Protein AF-A0A7U9HUT0-F1 (afdb_monomer_lite)

Foldseek 3Di:
DVVVLVVQLVPPPVDDDPLSVVLCVVQVVVVAHRSQQWLLWQDDFLVCLQWPDGRRRVVSLLVSVQVVQAVHWDALVNSVVSVVVCVVVPNTGGDDDVPDPPDHVSVVVVRSLVVCVLLVQWDADPPRTIHGPDDIDGDPDPVSSVVSNVVVVVSCVPRPVNVVRVVSVVVVVVVVVVVVVVVVVVVVVVVVPPDDDDDDD

Secondary structure (DSSP, 8-state):
-HHHHHHHHHHTTTS--HHHHHHHHHHHHTT--GGG--TTSS---GGGGGBSS-HHHHHHHHHHHHHHTTTS-EEHHHHHHHHHHHHHTTS--B---TTS-S--HHHHHHHHHHHHHHTTSEEEETTTEEEE-SPPP--SSHHHHHHHHHHHHHHHHH-GGGHHHHHHHHHHHHHHHHHHHHHHHHHHHTTS---------

Sequence (201 aa):
MARTKKQWRRTFPLYPNQTVRRICADFYQAGIVPSLFPTEAGWPVPRGYLWETAPFIWQTYVLLFLLGKTGRPATAVSLFQWLDDKIRTGRLVPRRLPLVGRDTYREAVGEYLHWLSLLGYLRREEGDQLHLVKPLSFPSTVDQMIHQDAALLEQIHQTSALSCYWSTLEFGRVEKMSRKQEKMNGMVNNNSCIDYLYKEE

Structure (mmCIF, N/CA/C/O backbone):
data_AF-A0A7U9HUT0-F1
#
_entry.id   AF-A0A7U9HUT0-F1
#
loop_
_atom_site.group_PDB
_atom_site.id
_atom_site.type_symbol
_atom_site.label_atom_id
_atom_site.label_alt_id
_atom_site.label_comp_id
_atom_site.label_asym_id
_atom_site.label_entity_id
_atom_site.label_seq_id
_atom_site.pdbx_PDB_ins_code
_atom_site.Cartn_x
_atom_site.Cartn_y
_atom_site.Cartn_z
_atom_site.occupancy
_atom_site.B_iso_or_equiv
_atom_site.auth_seq_id
_atom_site.auth_comp_id
_atom_site.auth_asym_id
_atom_site.auth_atom_id
_atom_site.pdbx_PDB_model_num
ATOM 1 N N . MET A 1 1 ? 8.538 -10.229 8.960 1.00 55.47 1 MET A N 1
ATOM 2 C CA . MET A 1 1 ? 8.011 -9.051 8.228 1.00 55.47 1 MET A CA 1
ATOM 3 C C . MET A 1 1 ? 9.112 -8.272 7.513 1.00 55.47 1 MET A C 1
ATOM 5 O O . MET A 1 1 ? 9.111 -8.246 6.289 1.00 55.47 1 MET A O 1
ATOM 9 N N . ALA A 1 2 ? 10.097 -7.722 8.240 1.00 61.94 2 ALA A N 1
ATOM 10 C CA . ALA A 1 2 ? 11.189 -6.925 7.662 1.00 61.94 2 ALA A CA 1
ATOM 11 C C . ALA A 1 2 ? 11.980 -7.654 6.557 1.00 61.94 2 ALA A C 1
ATOM 13 O O . ALA A 1 2 ? 12.360 -7.049 5.560 1.00 61.94 2 ALA A O 1
ATOM 14 N N . ARG A 1 3 ? 12.176 -8.975 6.686 1.00 74.25 3 ARG A N 1
ATOM 15 C CA . ARG A 1 3 ? 12.881 -9.790 5.683 1.00 74.25 3 ARG A CA 1
ATOM 16 C C . ARG A 1 3 ? 12.164 -9.835 4.326 1.00 74.25 3 ARG A C 1
ATOM 18 O O . ARG A 1 3 ? 12.824 -9.710 3.302 1.00 74.25 3 ARG A O 1
ATOM 25 N N . THR A 1 4 ? 10.836 -9.970 4.313 1.00 80.38 4 THR A N 1
ATOM 26 C CA . THR A 1 4 ? 10.043 -10.052 3.075 1.00 80.38 4 THR A CA 1
ATOM 27 C C . THR A 1 4 ? 10.026 -8.715 2.338 1.00 80.38 4 THR A C 1
ATOM 29 O O . THR A 1 4 ? 10.264 -8.678 1.135 1.00 80.38 4 THR A O 1
ATOM 32 N N . LYS A 1 5 ? 9.844 -7.606 3.067 1.00 84.19 5 LYS A N 1
ATOM 33 C CA . LYS A 1 5 ? 9.909 -6.258 2.488 1.00 84.19 5 LYS A CA 1
ATOM 34 C C . LYS A 1 5 ? 11.292 -5.969 1.899 1.00 84.19 5 LYS A C 1
ATOM 36 O O . LYS A 1 5 ? 11.388 -5.590 0.736 1.00 84.19 5 LYS A O 1
ATOM 41 N N . LYS A 1 6 ? 12.364 -6.261 2.650 1.00 83.56 6 LYS A N 1
ATOM 42 C CA . LYS A 1 6 ? 13.753 -6.166 2.162 1.00 83.56 6 LYS A CA 1
ATOM 43 C C . LYS A 1 6 ? 13.984 -7.005 0.903 1.00 83.56 6 LYS A C 1
ATOM 45 O O . LYS A 1 6 ? 14.674 -6.557 -0.005 1.00 83.56 6 LYS A O 1
ATOM 50 N N . GLN A 1 7 ? 13.405 -8.204 0.830 1.00 85.56 7 GLN A N 1
ATOM 51 C CA . GLN A 1 7 ? 13.490 -9.039 -0.367 1.00 85.56 7 GLN A CA 1
ATOM 52 C C . GLN A 1 7 ? 12.816 -8.365 -1.566 1.00 85.56 7 GLN A C 1
ATOM 54 O O . GLN A 1 7 ? 13.454 -8.259 -2.606 1.00 85.56 7 GLN A O 1
ATOM 59 N N . TRP A 1 8 ? 11.593 -7.845 -1.423 1.00 86.62 8 TRP A N 1
ATOM 60 C CA . TRP A 1 8 ? 10.907 -7.151 -2.520 1.00 86.62 8 TRP A CA 1
ATOM 61 C C . TRP A 1 8 ? 11.691 -5.951 -3.043 1.00 86.62 8 TRP A C 1
ATOM 63 O O . TRP A 1 8 ? 11.830 -5.817 -4.255 1.00 86.62 8 TRP A O 1
ATOM 73 N N . ARG A 1 9 ? 12.281 -5.147 -2.152 1.00 86.81 9 ARG A N 1
ATOM 74 C CA . ARG A 1 9 ? 13.131 -4.011 -2.545 1.00 86.81 9 ARG A CA 1
ATOM 75 C C . ARG A 1 9 ? 14.367 -4.424 -3.35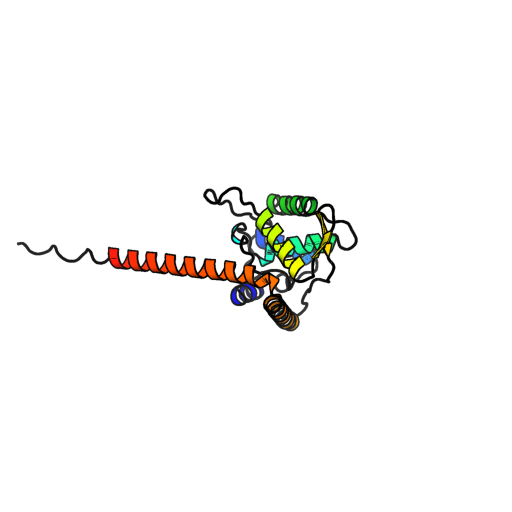3 1.00 86.81 9 ARG A C 1
ATOM 77 O O . ARG A 1 9 ? 14.843 -3.649 -4.172 1.00 86.81 9 ARG A O 1
ATOM 84 N N . ARG A 1 10 ? 14.874 -5.647 -3.149 1.00 83.75 10 ARG A N 1
ATOM 85 C CA . ARG A 1 10 ? 16.020 -6.197 -3.893 1.00 83.75 10 ARG A CA 1
ATOM 86 C C . ARG A 1 10 ? 15.620 -6.871 -5.199 1.00 83.75 10 ARG A C 1
ATOM 88 O O . ARG A 1 10 ? 16.369 -6.801 -6.163 1.00 83.75 10 ARG A O 1
ATOM 95 N N . THR A 1 11 ? 14.496 -7.583 -5.218 1.00 82.25 11 THR A N 1
ATOM 96 C CA . THR A 1 11 ? 14.132 -8.455 -6.345 1.00 82.25 11 THR A CA 1
ATOM 97 C C . THR A 1 11 ? 13.212 -7.786 -7.357 1.00 82.25 11 THR A C 1
ATOM 99 O O . THR A 1 11 ? 13.159 -8.224 -8.502 1.00 82.25 11 THR A O 1
ATOM 102 N N . PHE A 1 12 ? 12.459 -6.757 -6.969 1.00 78.81 12 PHE A N 1
ATOM 103 C CA . PHE A 1 12 ? 11.563 -6.045 -7.875 1.00 78.81 12 PHE A CA 1
ATOM 104 C C . PHE A 1 12 ? 12.292 -4.840 -8.495 1.00 78.81 12 PHE A C 1
ATOM 106 O O . PHE A 1 12 ? 12.810 -4.023 -7.734 1.00 78.81 12 PHE A O 1
ATOM 113 N N . PRO A 1 13 ? 12.352 -4.695 -9.837 1.00 72.81 13 PRO A N 1
ATOM 114 C CA . PRO A 1 13 ? 11.629 -5.434 -10.881 1.00 72.81 13 PRO A CA 1
ATOM 115 C C . PRO A 1 13 ? 12.515 -6.396 -11.710 1.00 72.81 13 PRO A C 1
ATOM 117 O O . PRO A 1 13 ? 12.268 -6.571 -12.899 1.00 72.81 13 PRO A O 1
ATOM 120 N N . LEU A 1 14 ? 13.547 -7.012 -11.118 1.00 71.25 14 LEU A N 1
ATOM 121 C CA . LEU A 1 14 ? 14.623 -7.723 -11.836 1.00 71.25 14 LEU A CA 1
ATOM 122 C C . LEU A 1 14 ? 14.156 -8.853 -12.775 1.00 71.25 14 LEU A C 1
ATOM 124 O O . LEU A 1 14 ? 14.837 -9.139 -13.755 1.00 71.25 14 LEU A O 1
ATOM 128 N N . TYR A 1 15 ? 12.996 -9.467 -12.519 1.00 67.75 15 TYR A N 1
ATOM 129 C CA . TYR A 1 15 ? 12.435 -10.538 -13.356 1.00 67.75 15 TYR A CA 1
ATOM 130 C C . TYR A 1 15 ? 11.017 -10.188 -13.842 1.00 67.75 15 TYR A C 1
ATOM 132 O O . TYR A 1 15 ? 10.026 -10.664 -13.277 1.00 67.75 15 TYR A O 1
ATOM 140 N N . PRO A 1 16 ? 10.881 -9.324 -14.867 1.00 71.25 16 PRO A N 1
ATOM 141 C CA . PRO A 1 16 ? 9.589 -8.765 -15.226 1.00 71.25 16 PRO A CA 1
ATOM 142 C C . PRO A 1 16 ? 8.827 -9.647 -16.229 1.00 71.25 16 PRO A C 1
ATOM 144 O O . PRO A 1 16 ? 9.109 -9.669 -17.433 1.00 71.25 16 PRO A O 1
ATOM 147 N N . ASN A 1 17 ? 7.778 -10.316 -15.748 1.00 84.12 17 ASN A N 1
ATOM 148 C CA . ASN A 1 17 ? 6.715 -10.840 -16.612 1.00 84.12 17 ASN A CA 1
ATOM 149 C C . ASN A 1 17 ? 5.845 -9.689 -17.175 1.00 84.12 17 ASN A C 1
ATOM 151 O O . ASN A 1 17 ? 5.992 -8.532 -16.776 1.00 84.12 17 ASN A O 1
ATOM 155 N N . GLN A 1 18 ? 4.942 -9.976 -18.120 1.00 86.69 18 GLN A N 1
ATOM 156 C CA . GLN A 1 18 ? 4.139 -8.935 -18.783 1.00 86.69 18 GLN A CA 1
ATOM 157 C C . GLN A 1 18 ? 3.325 -8.085 -17.790 1.00 86.69 18 GLN A C 1
ATOM 159 O O . GLN A 1 18 ? 3.249 -6.866 -17.943 1.00 86.69 18 GLN A O 1
ATOM 164 N N . THR A 1 19 ? 2.761 -8.708 -16.754 1.00 87.62 19 THR A N 1
ATOM 165 C CA . THR A 1 19 ? 2.014 -8.019 -15.693 1.00 87.62 19 THR A CA 1
ATOM 166 C C . THR A 1 19 ? 2.917 -7.094 -14.885 1.00 87.62 19 THR A C 1
ATOM 168 O O . THR A 1 19 ? 2.589 -5.924 -14.700 1.00 87.62 19 THR A O 1
ATOM 171 N N . VAL A 1 20 ? 4.092 -7.578 -14.474 1.00 88.31 20 VAL A N 1
ATOM 172 C CA . VAL A 1 20 ? 5.095 -6.785 -13.754 1.00 88.31 20 VAL A CA 1
ATOM 173 C C . VAL A 1 20 ? 5.522 -5.573 -14.578 1.00 88.31 20 VAL A C 1
ATOM 175 O O . VAL A 1 20 ? 5.569 -4.479 -14.030 1.00 88.31 20 VAL A O 1
ATOM 178 N N . ARG A 1 21 ? 5.734 -5.708 -15.895 1.00 89.44 21 ARG A N 1
ATOM 179 C CA . ARG A 1 21 ? 6.069 -4.557 -16.758 1.00 89.44 21 ARG A CA 1
ATOM 180 C C . ARG A 1 21 ? 4.980 -3.488 -16.754 1.00 89.44 21 ARG A C 1
ATOM 182 O O . ARG A 1 21 ? 5.302 -2.308 -16.696 1.00 89.44 21 ARG A O 1
ATOM 189 N N . ARG A 1 22 ? 3.704 -3.888 -16.797 1.00 91.69 22 ARG A N 1
ATOM 190 C CA . ARG A 1 22 ? 2.569 -2.949 -16.735 1.00 91.69 22 ARG A CA 1
ATOM 191 C C . ARG A 1 22 ? 2.509 -2.231 -15.387 1.00 91.69 22 ARG A C 1
ATOM 193 O O . ARG A 1 22 ? 2.302 -1.027 -15.363 1.00 91.69 22 ARG A O 1
ATOM 200 N N . ILE A 1 23 ? 2.743 -2.946 -14.287 1.00 92.94 23 ILE A N 1
ATOM 201 C CA . ILE A 1 23 ? 2.805 -2.350 -12.943 1.00 92.94 23 ILE A CA 1
ATOM 202 C C . ILE A 1 23 ? 3.986 -1.378 -12.840 1.00 92.94 23 ILE A C 1
ATOM 204 O O . ILE A 1 23 ? 3.822 -0.266 -12.352 1.00 92.94 23 ILE A O 1
ATOM 208 N N . CYS A 1 24 ? 5.166 -1.759 -13.336 1.00 91.69 24 CYS A N 1
ATOM 209 C CA . CYS A 1 24 ? 6.323 -0.868 -13.365 1.00 91.69 24 CYS A CA 1
ATOM 210 C C . CYS A 1 24 ? 6.046 0.384 -14.201 1.00 91.69 24 CYS A C 1
ATOM 212 O O . CYS A 1 24 ? 6.399 1.472 -13.769 1.00 91.69 24 CYS A O 1
ATOM 214 N N . ALA A 1 25 ? 5.382 0.251 -15.353 1.00 92.12 25 ALA A N 1
ATOM 215 C CA . ALA A 1 25 ? 4.979 1.394 -16.166 1.00 92.12 25 ALA A CA 1
ATOM 216 C C . ALA A 1 25 ? 4.039 2.341 -15.401 1.00 92.12 25 ALA A C 1
ATOM 218 O O . ALA A 1 25 ? 4.287 3.544 -15.395 1.00 92.12 25 ALA A O 1
ATOM 219 N N . ASP A 1 26 ? 3.027 1.810 -14.701 1.00 93.44 26 ASP A N 1
ATOM 220 C CA . ASP A 1 26 ? 2.143 2.611 -13.842 1.00 93.44 26 ASP A CA 1
ATOM 221 C C . ASP A 1 26 ? 2.952 3.343 -12.742 1.00 93.44 26 ASP A C 1
ATOM 223 O O . ASP A 1 26 ? 2.697 4.510 -12.453 1.00 93.44 26 ASP A O 1
ATOM 227 N N . PHE A 1 27 ? 3.956 2.686 -12.145 1.00 92.69 27 PHE A N 1
ATOM 228 C CA . PHE A 1 27 ? 4.800 3.287 -11.102 1.00 92.69 27 PHE A CA 1
ATOM 229 C C . PHE A 1 27 ? 5.698 4.392 -11.663 1.00 92.69 27 PHE A C 1
ATOM 231 O O . PHE A 1 27 ? 5.764 5.471 -11.080 1.00 92.69 27 PHE A O 1
ATOM 238 N N . TYR A 1 28 ? 6.331 4.169 -12.817 1.00 92.25 28 TYR A N 1
ATOM 239 C CA . TYR A 1 28 ? 7.153 5.183 -13.477 1.00 92.25 28 TYR A CA 1
ATOM 240 C C . TYR A 1 28 ? 6.335 6.403 -13.898 1.00 92.25 28 TYR A C 1
ATOM 242 O O . TYR A 1 28 ? 6.796 7.527 -13.725 1.00 92.25 28 TYR A O 1
ATOM 250 N N . GLN A 1 29 ? 5.107 6.203 -14.386 1.00 92.12 29 GLN A N 1
ATOM 251 C CA . GLN A 1 29 ? 4.185 7.304 -14.690 1.00 92.12 29 GLN A CA 1
ATOM 252 C C . GLN A 1 29 ? 3.832 8.128 -13.446 1.00 92.12 29 GLN A C 1
ATOM 254 O O . GLN A 1 29 ? 3.600 9.328 -13.555 1.00 92.12 29 GLN A O 1
ATOM 259 N N . ALA A 1 30 ? 3.834 7.504 -12.268 1.00 89.12 30 ALA A N 1
ATOM 260 C CA . ALA A 1 30 ? 3.665 8.177 -10.986 1.00 89.12 30 ALA A CA 1
ATOM 261 C C . ALA A 1 30 ? 4.981 8.718 -10.386 1.00 89.12 30 ALA A C 1
ATOM 263 O O . ALA A 1 30 ? 4.977 9.189 -9.251 1.00 89.12 30 ALA A O 1
ATOM 264 N N . GLY A 1 31 ? 6.107 8.637 -11.106 1.00 89.88 31 GLY A N 1
ATOM 265 C CA . GLY A 1 31 ? 7.420 9.084 -10.628 1.00 89.88 31 GLY A CA 1
ATOM 266 C C . GLY A 1 31 ? 8.065 8.168 -9.581 1.00 89.88 31 GLY A C 1
ATOM 267 O O . GLY A 1 31 ? 8.999 8.579 -8.900 1.00 89.88 31 GLY A O 1
ATOM 268 N N . ILE A 1 32 ? 7.585 6.930 -9.434 1.00 90.56 32 ILE A N 1
ATOM 269 C CA . ILE A 1 32 ? 8.061 5.971 -8.432 1.00 90.56 32 ILE A CA 1
ATOM 270 C C . ILE A 1 32 ? 9.008 4.969 -9.086 1.00 90.56 32 ILE A C 1
ATOM 272 O O . ILE A 1 32 ? 8.641 4.261 -10.026 1.00 90.56 32 ILE A O 1
ATOM 276 N N . VAL A 1 33 ? 10.212 4.832 -8.530 1.00 90.06 33 VAL A N 1
ATOM 277 C CA . VAL A 1 33 ? 11.104 3.724 -8.883 1.00 90.06 33 VAL A CA 1
ATOM 278 C C . VAL A 1 33 ? 10.573 2.439 -8.228 1.00 90.06 33 VAL A C 1
ATOM 280 O O . VAL A 1 33 ? 10.430 2.405 -7.007 1.00 90.06 33 VAL A O 1
ATOM 283 N N . PRO A 1 34 ? 10.317 1.355 -8.986 1.00 88.44 34 PRO A N 1
ATOM 284 C CA . PRO A 1 34 ? 9.758 0.100 -8.480 1.00 88.44 34 PRO A CA 1
ATOM 285 C C . PRO A 1 34 ? 10.380 -0.460 -7.191 1.00 88.44 34 PRO A C 1
ATOM 287 O O . PRO A 1 34 ? 9.649 -0.918 -6.317 1.00 88.44 34 PRO A O 1
ATOM 290 N N . SER A 1 35 ? 11.705 -0.414 -7.041 1.00 87.38 35 SER A N 1
ATOM 291 C CA . SER A 1 35 ? 12.419 -0.883 -5.840 1.00 87.38 35 SER A CA 1
ATOM 292 C C . SER A 1 35 ? 12.309 0.076 -4.642 1.00 87.38 35 SER A C 1
ATOM 294 O O . SER A 1 35 ? 12.413 -0.346 -3.486 1.00 87.38 35 SER A O 1
ATOM 296 N N . LEU A 1 36 ? 12.046 1.356 -4.911 1.00 90.50 36 LEU A N 1
ATOM 297 C CA . LEU A 1 36 ? 11.906 2.446 -3.945 1.00 90.50 36 LEU A CA 1
ATOM 298 C C . LEU A 1 36 ? 10.435 2.847 -3.759 1.00 90.50 36 LEU A C 1
ATOM 300 O O . LEU A 1 36 ? 10.107 4.012 -3.550 1.00 90.50 36 LEU A O 1
ATOM 304 N N . PHE A 1 37 ? 9.534 1.865 -3.826 1.00 92.31 37 PHE A N 1
ATOM 305 C CA . PHE A 1 37 ? 8.122 2.071 -3.516 1.00 92.31 37 PHE A CA 1
ATOM 306 C C . PHE A 1 37 ? 7.939 2.700 -2.114 1.00 92.31 37 PHE A C 1
ATOM 308 O O . PHE A 1 37 ? 8.825 2.543 -1.255 1.00 92.31 37 PHE A O 1
ATOM 315 N N . PRO A 1 38 ? 6.790 3.362 -1.859 1.00 94.88 38 PRO A N 1
ATOM 316 C CA . PRO A 1 38 ? 6.546 4.117 -0.635 1.00 94.88 38 PRO A CA 1
ATOM 317 C C . PRO A 1 38 ? 6.834 3.331 0.636 1.00 94.88 38 PRO A C 1
ATOM 319 O O . PRO A 1 38 ? 6.518 2.141 0.743 1.00 94.88 38 PRO A O 1
ATOM 322 N N . THR A 1 39 ? 7.392 4.005 1.631 1.00 94.62 39 THR A N 1
ATOM 323 C CA . THR A 1 39 ? 7.737 3.395 2.921 1.00 94.62 39 THR A CA 1
ATOM 324 C C . THR A 1 39 ? 6.502 2.814 3.614 1.00 94.62 39 THR A C 1
ATOM 326 O O . THR A 1 39 ? 6.584 1.771 4.262 1.00 94.62 39 THR A O 1
ATOM 329 N N . GLU A 1 40 ? 5.329 3.402 3.410 1.00 95.31 40 GLU A N 1
ATOM 330 C CA . GLU A 1 40 ? 4.051 2.981 3.985 1.00 95.31 40 GLU A CA 1
ATOM 331 C C . GLU A 1 40 ? 3.433 1.759 3.281 1.00 95.31 40 GLU A C 1
ATOM 333 O O . GLU A 1 40 ? 2.440 1.212 3.764 1.00 95.31 40 GLU A O 1
ATOM 338 N N . ALA A 1 41 ? 4.011 1.287 2.173 1.00 94.88 41 ALA A N 1
ATOM 339 C CA . ALA A 1 41 ? 3.585 0.073 1.479 1.00 94.88 41 ALA A CA 1
ATOM 340 C C . ALA A 1 41 ? 4.458 -1.141 1.841 1.00 94.88 41 ALA A C 1
ATOM 342 O O . ALA A 1 41 ? 5.580 -1.033 2.340 1.00 94.88 41 ALA A O 1
ATOM 343 N N . GLY A 1 42 ? 3.938 -2.337 1.568 1.00 92.00 42 GLY A N 1
ATOM 344 C CA . GLY A 1 42 ? 4.617 -3.607 1.820 1.00 92.00 42 GLY A CA 1
ATOM 345 C C . GLY A 1 42 ? 4.510 -4.097 3.261 1.00 92.00 42 GLY A C 1
ATOM 346 O O . GLY A 1 42 ? 5.283 -4.974 3.658 1.00 92.00 42 GLY A O 1
ATOM 347 N N . TRP A 1 43 ? 3.572 -3.564 4.042 1.00 90.94 43 TRP A N 1
ATOM 348 C CA . TRP A 1 43 ? 3.345 -3.994 5.417 1.00 90.94 43 TRP A CA 1
ATOM 349 C C . TRP A 1 43 ? 2.296 -5.107 5.483 1.00 90.94 43 TRP A C 1
ATOM 351 O O . TRP A 1 43 ? 1.323 -5.106 4.729 1.00 90.94 43 TRP A O 1
ATOM 361 N N . PRO A 1 44 ? 2.488 -6.106 6.350 1.00 89.69 44 PRO A N 1
ATOM 362 C CA . PRO A 1 44 ? 1.512 -7.168 6.541 1.00 89.69 44 PRO A CA 1
ATOM 363 C C . PRO A 1 44 ? 0.226 -6.598 7.154 1.00 89.69 44 PRO A C 1
ATOM 365 O O . PRO A 1 44 ? 0.273 -5.801 8.087 1.00 89.69 44 PRO A O 1
ATOM 368 N N . VAL A 1 45 ? -0.918 -7.064 6.668 1.00 90.25 45 VAL A N 1
ATOM 369 C CA . VAL A 1 45 ? -2.224 -6.848 7.304 1.00 90.25 45 VAL A CA 1
ATOM 370 C C . VAL A 1 45 ? -2.890 -8.212 7.522 1.00 90.25 45 VAL A C 1
ATOM 372 O O . VAL A 1 45 ? -2.628 -9.117 6.718 1.00 90.25 45 VAL A O 1
ATOM 375 N N . PRO A 1 46 ? -3.689 -8.407 8.588 1.00 88.75 46 PRO A N 1
ATOM 376 C CA . PRO A 1 46 ? -4.290 -9.696 8.936 1.00 88.75 46 PRO A CA 1
ATOM 377 C C . PRO A 1 46 ? -4.987 -10.387 7.761 1.00 88.75 46 PRO A C 1
ATOM 379 O O . PRO A 1 46 ? -4.682 -11.540 7.454 1.00 88.75 46 PRO A O 1
ATOM 382 N N . ARG A 1 47 ? -5.832 -9.661 7.024 1.00 90.31 47 ARG A N 1
ATOM 383 C CA . ARG A 1 47 ? -6.544 -10.151 5.833 1.00 90.31 47 ARG A CA 1
ATOM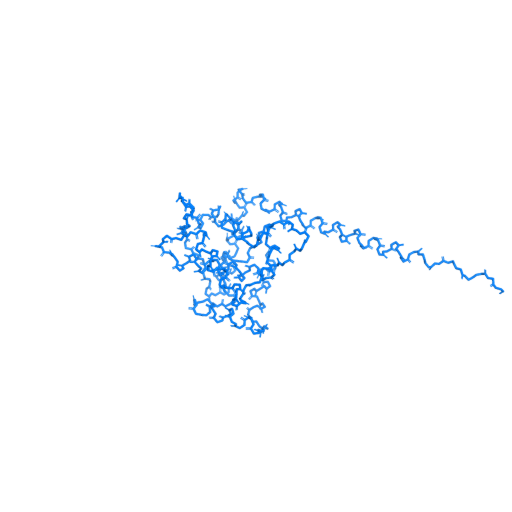 384 C C . ARG A 1 47 ? -5.770 -9.974 4.529 1.00 90.31 47 ARG A C 1
ATOM 386 O O . ARG A 1 47 ? -6.308 -10.164 3.443 1.00 90.31 47 ARG A O 1
ATOM 393 N N . GLY A 1 48 ? -4.467 -9.706 4.595 1.00 89.62 48 GLY A N 1
ATOM 394 C CA . GLY A 1 48 ? -3.613 -9.552 3.412 1.00 89.62 48 GLY A CA 1
ATOM 395 C C . GLY A 1 48 ? -3.553 -10.803 2.529 1.00 89.62 48 GLY A C 1
ATOM 396 O O . GLY A 1 48 ? -3.227 -10.704 1.350 1.00 89.62 48 GLY A O 1
ATOM 397 N N . TYR A 1 49 ? -3.910 -11.973 3.070 1.00 90.06 49 TYR A N 1
ATOM 398 C CA . TYR A 1 49 ? -4.002 -13.236 2.334 1.00 90.06 49 TYR A CA 1
ATOM 399 C C . TYR A 1 49 ? -5.130 -13.273 1.284 1.00 90.06 49 TYR A C 1
ATOM 401 O O . TYR A 1 49 ? -5.128 -14.180 0.448 1.00 90.06 49 TYR A O 1
ATOM 409 N N . LEU A 1 50 ? -6.069 -12.316 1.320 1.00 92.62 50 LEU A N 1
ATOM 410 C CA . LEU A 1 50 ? -7.140 -12.146 0.328 1.00 92.62 50 LEU A CA 1
ATOM 411 C C . LEU A 1 50 ? -6.626 -11.594 -1.011 1.00 92.62 50 LEU A C 1
ATOM 413 O O . LEU A 1 50 ? -7.372 -11.535 -1.985 1.00 92.62 50 LEU A O 1
ATOM 417 N N . TRP A 1 51 ? -5.347 -11.226 -1.086 1.00 93.31 51 TRP A N 1
ATOM 418 C CA . TRP A 1 51 ? -4.670 -10.854 -2.322 1.00 93.31 51 TRP A CA 1
ATOM 419 C C . TRP A 1 51 ? -3.694 -11.945 -2.762 1.00 93.31 51 TRP A C 1
ATOM 421 O O . TRP A 1 51 ? -2.935 -12.499 -1.965 1.00 93.31 51 TRP A O 1
ATOM 431 N N . GLU A 1 52 ? -3.693 -12.246 -4.058 1.00 92.44 52 GLU A N 1
ATOM 432 C CA . GLU A 1 52 ? -2.593 -12.976 -4.690 1.00 92.44 52 GLU A CA 1
ATOM 433 C C . GLU A 1 52 ? -1.438 -12.023 -5.013 1.00 92.44 52 GLU A C 1
ATOM 435 O O . GLU A 1 52 ? -0.269 -12.355 -4.812 1.00 92.44 52 GLU A O 1
ATOM 440 N N . THR A 1 53 ? -1.772 -10.802 -5.435 1.00 92.94 53 THR A N 1
ATOM 441 C CA . THR A 1 53 ? -0.812 -9.713 -5.606 1.00 92.94 53 THR A CA 1
ATOM 442 C C . THR A 1 53 ? -0.071 -9.410 -4.302 1.00 92.94 53 THR A C 1
ATOM 444 O O . THR A 1 53 ? -0.668 -9.323 -3.229 1.00 92.94 53 THR A O 1
ATOM 447 N N . ALA A 1 54 ? 1.245 -9.202 -4.394 1.00 92.06 54 ALA A N 1
ATOM 448 C CA . ALA A 1 54 ? 2.077 -8.920 -3.230 1.00 92.06 54 ALA A CA 1
ATOM 449 C C . ALA A 1 54 ? 1.646 -7.622 -2.505 1.00 92.06 54 ALA A C 1
ATOM 451 O O . ALA A 1 54 ? 1.322 -6.640 -3.180 1.00 92.06 54 ALA A O 1
ATOM 452 N N . PRO A 1 55 ? 1.716 -7.573 -1.155 1.00 94.00 55 PRO A N 1
ATOM 453 C CA . PRO A 1 55 ? 1.353 -6.404 -0.352 1.00 94.00 55 PRO A CA 1
ATOM 454 C C . PRO A 1 55 ? 1.938 -5.084 -0.821 1.00 94.00 55 PRO A C 1
ATOM 456 O O . PRO A 1 55 ? 1.207 -4.107 -0.913 1.00 94.00 55 PRO A O 1
ATOM 459 N N . PHE A 1 56 ? 3.223 -5.048 -1.183 1.00 93.75 56 PHE A N 1
ATOM 460 C CA . PHE A 1 56 ? 3.839 -3.800 -1.631 1.00 93.75 56 PHE A CA 1
ATOM 461 C C . PHE A 1 56 ? 3.190 -3.248 -2.905 1.00 93.75 56 PHE A C 1
ATOM 463 O O . PHE A 1 56 ? 3.077 -2.043 -3.033 1.00 93.75 56 PHE A O 1
ATOM 470 N N . ILE A 1 57 ? 2.687 -4.098 -3.805 1.00 94.88 57 ILE A N 1
ATOM 471 C CA . ILE A 1 57 ? 2.056 -3.647 -5.050 1.00 94.88 57 ILE A CA 1
ATOM 472 C C . ILE A 1 57 ? 0.678 -3.058 -4.754 1.00 94.88 57 ILE A C 1
ATOM 474 O O . ILE A 1 57 ? 0.441 -1.885 -5.034 1.00 94.88 57 ILE A O 1
ATOM 478 N N . TRP A 1 58 ? -0.243 -3.849 -4.191 1.00 96.06 58 TRP A N 1
ATOM 479 C CA . TRP A 1 58 ? -1.623 -3.383 -4.020 1.00 96.06 58 TRP A CA 1
ATOM 480 C C . TRP A 1 58 ? -1.722 -2.237 -3.008 1.00 96.06 58 TRP A C 1
ATOM 482 O O . TRP A 1 58 ? -2.528 -1.330 -3.206 1.00 96.06 58 TRP A O 1
ATOM 492 N N . GLN A 1 59 ? -0.862 -2.209 -1.984 1.00 97.06 59 GLN A N 1
ATOM 493 C CA . GLN A 1 59 ? -0.791 -1.078 -1.057 1.00 97.06 59 GLN A CA 1
ATOM 494 C C . GLN A 1 59 ? -0.269 0.177 -1.749 1.00 97.06 59 GLN A C 1
ATOM 496 O O . GLN A 1 59 ? -0.854 1.238 -1.562 1.00 97.06 59 GLN A O 1
ATOM 501 N N . THR A 1 60 ? 0.746 0.082 -2.617 1.00 96.50 60 THR A N 1
ATOM 502 C CA . THR A 1 60 ? 1.175 1.237 -3.419 1.00 96.50 60 THR A CA 1
ATOM 503 C C . THR A 1 60 ? 0.050 1.754 -4.313 1.00 96.50 60 THR A C 1
ATOM 505 O O . THR A 1 60 ? -0.131 2.962 -4.386 1.00 96.50 60 THR A O 1
ATOM 508 N N . TYR A 1 61 ? -0.768 0.890 -4.923 1.00 96.69 61 TYR A N 1
ATOM 509 C CA . TYR A 1 61 ? -1.946 1.341 -5.678 1.00 96.69 61 TYR A CA 1
ATOM 510 C C . TYR A 1 61 ? -2.950 2.106 -4.795 1.00 96.69 61 TYR A C 1
ATOM 512 O O . TYR A 1 61 ? -3.427 3.161 -5.207 1.00 96.69 61 TYR A O 1
ATOM 520 N N . VAL A 1 62 ? -3.230 1.637 -3.573 1.00 96.38 62 VAL A N 1
ATOM 521 C CA . VAL A 1 62 ? -4.076 2.378 -2.615 1.00 96.38 62 VAL A CA 1
ATOM 522 C C . VAL A 1 62 ? -3.473 3.751 -2.297 1.00 96.38 62 VAL A C 1
ATOM 524 O O . VAL A 1 62 ? -4.175 4.758 -2.345 1.00 96.38 62 VAL A O 1
ATOM 527 N N . LEU A 1 63 ? -2.168 3.813 -2.026 1.00 95.56 63 LEU A N 1
ATOM 528 C CA . LEU A 1 63 ? -1.468 5.066 -1.736 1.00 95.56 63 LEU A CA 1
ATOM 529 C C . LEU A 1 63 ? -1.480 6.036 -2.926 1.00 95.56 63 LEU A C 1
ATOM 531 O O . LEU A 1 63 ? -1.698 7.228 -2.734 1.00 95.56 63 LEU A O 1
ATOM 535 N N . LEU A 1 64 ? -1.304 5.536 -4.153 1.00 94.44 64 LEU A N 1
ATOM 536 C CA . LEU A 1 64 ? -1.392 6.332 -5.380 1.00 94.44 64 LEU A CA 1
ATOM 537 C C . LEU A 1 64 ? -2.780 6.947 -5.569 1.00 94.44 64 LEU A C 1
ATOM 539 O O . LEU A 1 64 ? -2.886 8.112 -5.952 1.00 94.44 64 LEU A O 1
ATOM 543 N N . PHE A 1 65 ? -3.839 6.186 -5.278 1.00 95.00 65 PHE A N 1
ATOM 544 C CA . PHE A 1 65 ? -5.200 6.714 -5.303 1.00 95.00 65 PHE A CA 1
ATOM 545 C C . PHE A 1 65 ? -5.367 7.865 -4.304 1.00 95.00 65 PHE A C 1
ATOM 547 O O . PHE A 1 65 ? -5.855 8.930 -4.680 1.00 95.00 65 PHE A O 1
ATOM 554 N N . LEU A 1 66 ? -4.929 7.671 -3.055 1.00 93.12 66 LEU A N 1
ATOM 555 C CA . LEU A 1 66 ? -5.022 8.695 -2.011 1.00 93.12 66 LEU A CA 1
ATOM 556 C C . LEU A 1 66 ? -4.216 9.947 -2.380 1.00 93.12 66 LEU A C 1
ATOM 558 O O . LEU A 1 66 ? -4.727 11.058 -2.264 1.00 93.12 66 LEU A O 1
ATOM 562 N N . LEU A 1 67 ? -2.999 9.774 -2.905 1.00 91.56 67 LEU A N 1
ATOM 563 C CA . LEU A 1 67 ? -2.147 10.879 -3.340 1.00 91.56 67 LEU A CA 1
ATOM 564 C C . LEU A 1 67 ? -2.806 11.692 -4.463 1.00 91.56 67 LEU A C 1
ATOM 566 O O . LEU A 1 67 ? -2.853 12.919 -4.386 1.00 91.56 67 LEU A O 1
ATOM 570 N N . GLY A 1 68 ? -3.385 11.021 -5.464 1.00 88.00 68 GLY A N 1
ATOM 571 C CA . GLY A 1 68 ? -4.100 11.669 -6.569 1.00 88.00 68 GLY A CA 1
ATOM 572 C C . GLY A 1 68 ? -5.385 12.398 -6.155 1.00 88.00 68 GLY A C 1
ATOM 573 O O . GLY A 1 68 ? -5.963 13.136 -6.956 1.00 88.00 68 GLY A O 1
ATOM 574 N N . LYS A 1 69 ? -5.846 12.201 -4.916 1.00 86.31 69 LYS A N 1
ATOM 575 C CA . LYS A 1 69 ? -7.000 12.884 -4.325 1.00 86.31 69 LYS A CA 1
ATOM 576 C C . LYS A 1 69 ? -6.616 13.868 -3.223 1.00 86.31 69 LYS A C 1
ATOM 578 O O . LYS A 1 69 ? -7.508 14.442 -2.616 1.00 86.31 69 LYS A O 1
ATOM 583 N N . THR A 1 70 ? -5.329 14.120 -2.987 1.00 79.50 70 THR A N 1
ATOM 584 C CA . THR A 1 70 ? -4.898 15.129 -2.009 1.00 79.50 70 THR A CA 1
ATOM 585 C C . THR A 1 70 ? -5.558 16.478 -2.319 1.00 79.50 70 THR A C 1
ATOM 587 O O . THR A 1 70 ? -5.473 16.973 -3.443 1.00 79.50 70 THR A O 1
ATOM 590 N N . GLY A 1 71 ? -6.267 17.052 -1.342 1.00 72.25 71 GLY A N 1
ATOM 591 C CA . GLY A 1 71 ? -7.021 18.301 -1.511 1.00 72.25 71 GLY A CA 1
ATOM 592 C C . GLY A 1 71 ? -8.389 18.156 -2.196 1.00 72.25 71 GLY A C 1
ATOM 593 O O . GLY A 1 71 ? -9.017 19.161 -2.520 1.00 72.25 71 GLY A O 1
ATOM 594 N N . ARG A 1 72 ? -8.871 16.929 -2.432 1.00 79.12 72 ARG A N 1
ATOM 595 C CA . ARG A 1 72 ? -10.216 16.624 -2.945 1.00 79.12 72 ARG A CA 1
ATOM 596 C C . ARG A 1 72 ? -10.871 15.547 -2.072 1.00 79.12 72 ARG A C 1
ATOM 598 O O . ARG A 1 72 ? -10.164 14.691 -1.550 1.00 79.12 72 ARG A O 1
ATOM 605 N N . PRO A 1 73 ? -12.208 15.519 -1.950 1.00 73.06 73 PRO A N 1
ATOM 606 C CA . PRO A 1 73 ? -12.871 14.445 -1.223 1.00 73.06 73 PRO A CA 1
ATOM 607 C C . PRO A 1 73 ? -12.613 13.104 -1.927 1.00 73.06 73 PRO A C 1
ATOM 609 O O . PRO A 1 73 ? -12.954 12.921 -3.101 1.00 73.06 73 PRO A O 1
ATOM 612 N N . ALA A 1 74 ? -11.991 12.168 -1.213 1.00 87.62 74 ALA A N 1
ATOM 613 C CA . ALA A 1 74 ? -11.924 10.760 -1.583 1.00 87.62 74 ALA A CA 1
ATOM 614 C C . ALA A 1 74 ? -12.879 9.969 -0.690 1.00 87.62 74 ALA A C 1
ATOM 616 O O . ALA A 1 74 ? -13.063 10.316 0.468 1.00 87.62 74 ALA A O 1
ATOM 617 N N . THR A 1 75 ? -13.472 8.899 -1.207 1.00 91.50 75 THR A N 1
ATOM 618 C CA . THR A 1 75 ? -14.368 8.013 -0.441 1.00 91.50 75 THR A CA 1
ATOM 619 C C . THR A 1 75 ? -13.909 6.571 -0.582 1.00 91.50 75 THR A C 1
ATOM 621 O O . THR A 1 75 ? -13.259 6.242 -1.582 1.00 91.50 75 THR A O 1
ATOM 624 N N . ALA A 1 76 ? -14.258 5.674 0.347 1.00 90.38 76 ALA A N 1
ATOM 625 C CA . ALA A 1 76 ? -13.896 4.267 0.159 1.00 90.38 76 ALA A CA 1
ATOM 626 C C . ALA A 1 76 ? -14.586 3.683 -1.084 1.00 90.38 76 ALA A C 1
ATOM 628 O O . ALA A 1 76 ? -13.982 2.898 -1.811 1.00 90.38 76 ALA A O 1
ATOM 629 N N . VAL A 1 77 ? -15.806 4.130 -1.402 1.00 91.50 77 VAL A N 1
ATOM 630 C CA . VAL A 1 77 ? -16.520 3.740 -2.632 1.00 91.50 77 VAL A CA 1
ATOM 631 C C . VAL A 1 77 ? -15.703 4.059 -3.887 1.00 91.50 77 VAL A C 1
ATOM 633 O O . VAL A 1 77 ? -15.485 3.174 -4.715 1.00 91.50 77 VAL A O 1
ATOM 636 N N . SER A 1 78 ? -15.214 5.296 -4.019 1.00 93.38 78 SER A N 1
ATOM 637 C CA . SER A 1 78 ? -14.414 5.701 -5.185 1.00 93.38 78 SER A CA 1
ATOM 638 C C . SER A 1 78 ? -13.053 5.003 -5.233 1.00 93.38 78 SER A C 1
ATOM 640 O O . SER A 1 78 ? -12.593 4.645 -6.319 1.00 93.38 78 SER A O 1
ATOM 642 N N . LEU A 1 79 ? -12.439 4.732 -4.075 1.00 95.19 79 LEU A N 1
ATOM 643 C CA . LEU A 1 79 ? -11.241 3.896 -3.988 1.00 95.19 79 LEU A CA 1
ATOM 644 C C . LEU A 1 79 ? -11.513 2.495 -4.535 1.00 95.19 79 LEU A C 1
ATOM 646 O O . LEU A 1 79 ? -10.748 1.997 -5.358 1.00 95.19 79 LEU A O 1
ATOM 650 N N . PHE A 1 80 ? -12.594 1.849 -4.102 1.00 95.12 80 PHE A N 1
ATOM 651 C CA . PHE A 1 80 ? -12.888 0.491 -4.536 1.00 95.12 80 PHE A CA 1
ATOM 652 C C . PHE A 1 80 ? -13.227 0.404 -6.020 1.00 95.12 80 PHE A C 1
ATOM 654 O O . PHE A 1 80 ? -12.747 -0.512 -6.674 1.00 95.12 80 PHE A O 1
ATOM 661 N N . GLN A 1 81 ? -13.975 1.366 -6.566 1.00 95.00 81 GLN A N 1
ATOM 662 C CA . GLN A 1 81 ? -14.220 1.447 -8.011 1.00 95.00 81 GLN A CA 1
ATOM 663 C C . GLN A 1 81 ? -12.905 1.553 -8.792 1.00 95.00 81 GLN A C 1
ATOM 665 O O . GLN A 1 81 ? -12.690 0.847 -9.776 1.00 95.00 81 GLN A O 1
ATOM 670 N N . TRP A 1 82 ? -11.983 2.390 -8.315 1.00 95.62 82 TRP A N 1
ATOM 671 C CA . TRP A 1 82 ? -10.673 2.530 -8.935 1.00 95.62 82 TRP A CA 1
ATOM 672 C C . TRP A 1 82 ? -9.822 1.255 -8.813 1.00 95.62 82 TRP A C 1
ATOM 674 O O . TRP A 1 82 ? -9.112 0.888 -9.749 1.00 95.62 82 TRP A O 1
ATOM 684 N N . LEU A 1 83 ? -9.904 0.537 -7.689 1.00 96.56 83 LEU A N 1
ATOM 685 C CA . LEU A 1 83 ? -9.236 -0.755 -7.522 1.00 96.56 83 LEU A CA 1
ATOM 686 C C . LEU A 1 83 ? -9.854 -1.842 -8.409 1.00 96.56 83 LEU A C 1
ATOM 688 O O . LEU A 1 83 ? -9.101 -2.609 -9.006 1.00 96.56 83 LEU A O 1
ATOM 692 N N . ASP A 1 84 ? -11.180 -1.885 -8.553 1.00 95.69 84 ASP A N 1
ATOM 693 C CA . ASP A 1 84 ? -11.875 -2.799 -9.468 1.00 95.69 84 ASP A CA 1
ATOM 694 C C . ASP A 1 84 ? -11.375 -2.617 -10.908 1.00 95.69 84 ASP A C 1
ATOM 696 O O . ASP A 1 84 ? -11.134 -3.601 -11.610 1.00 95.69 84 ASP A O 1
ATOM 700 N N . ASP A 1 85 ? -11.097 -1.383 -11.333 1.00 96.25 85 ASP A N 1
ATOM 701 C CA . ASP A 1 85 ? -10.473 -1.113 -12.631 1.00 96.25 85 ASP A CA 1
ATOM 702 C C . ASP A 1 85 ? -9.063 -1.699 -12.743 1.00 96.25 85 ASP A C 1
ATOM 704 O O . ASP A 1 85 ? -8.697 -2.282 -13.772 1.00 96.25 85 ASP A O 1
ATOM 708 N N . LYS A 1 86 ? -8.252 -1.600 -11.685 1.00 95.75 86 LYS A N 1
ATOM 709 C CA . LYS A 1 86 ? -6.918 -2.220 -11.653 1.00 95.75 86 LYS A CA 1
ATOM 710 C C . LYS A 1 86 ? -6.991 -3.746 -11.638 1.00 95.75 86 LYS A C 1
ATOM 712 O O . LYS A 1 86 ? -6.117 -4.388 -12.223 1.00 95.75 86 LYS A O 1
ATOM 717 N N . ILE A 1 87 ? -8.041 -4.323 -11.059 1.00 95.12 87 ILE A N 1
ATOM 718 C CA . ILE A 1 87 ? -8.310 -5.764 -11.107 1.00 95.12 87 ILE A CA 1
ATOM 719 C C . ILE A 1 87 ? -8.724 -6.186 -12.519 1.00 95.12 87 ILE A C 1
ATOM 721 O O . ILE A 1 87 ? -8.109 -7.075 -13.106 1.00 95.12 87 ILE A O 1
ATOM 725 N N . ARG A 1 88 ? -9.704 -5.500 -13.116 1.00 94.94 88 ARG A N 1
ATOM 726 C CA . ARG A 1 88 ? -10.202 -5.758 -14.478 1.00 94.94 88 ARG A CA 1
ATOM 727 C C . ARG A 1 88 ? -9.094 -5.689 -15.523 1.00 94.94 88 ARG A C 1
ATOM 729 O O . ARG A 1 88 ? -9.063 -6.473 -16.463 1.00 94.94 88 ARG A O 1
ATOM 736 N N . THR A 1 89 ? -8.164 -4.757 -15.348 1.00 93.56 89 THR A N 1
ATOM 737 C CA . THR A 1 89 ? -7.025 -4.564 -16.253 1.00 93.56 89 THR A CA 1
ATOM 738 C C . THR A 1 89 ? -5.818 -5.458 -15.922 1.00 93.56 89 THR A C 1
ATOM 740 O O . THR A 1 89 ? -4.755 -5.309 -16.539 1.00 93.56 89 THR A O 1
ATOM 743 N N . GLY A 1 90 ? -5.966 -6.375 -14.960 1.00 92.00 90 GLY A N 1
ATOM 744 C CA . GLY A 1 90 ? -4.991 -7.402 -14.599 1.00 92.00 90 GLY A CA 1
ATOM 745 C C . GLY A 1 90 ? -3.774 -6.907 -13.816 1.00 92.00 90 GLY A C 1
ATOM 746 O O . GLY A 1 90 ? -2.792 -7.638 -13.729 1.00 92.00 90 GLY A O 1
ATOM 747 N N . ARG A 1 91 ? -3.790 -5.681 -13.270 1.00 93.81 91 ARG A N 1
ATOM 748 C CA . ARG A 1 91 ? -2.704 -5.193 -12.394 1.00 93.81 91 ARG A CA 1
ATOM 749 C C . ARG A 1 91 ? -2.783 -5.803 -11.002 1.00 93.81 91 ARG A C 1
ATOM 751 O O . ARG A 1 91 ? -1.753 -6.084 -10.396 1.00 93.81 91 ARG A O 1
ATOM 758 N N . LEU A 1 92 ? -4.002 -5.984 -10.502 1.00 95.62 92 LEU A N 1
ATOM 759 C CA . LEU A 1 92 ? -4.274 -6.532 -9.182 1.00 95.62 92 LEU A CA 1
ATOM 760 C C . LEU A 1 92 ? -5.060 -7.833 -9.311 1.00 95.62 92 LEU A C 1
ATOM 762 O O . LEU A 1 92 ? -5.963 -7.948 -10.134 1.00 95.62 92 LEU A O 1
ATOM 766 N N . VAL A 1 93 ? -4.724 -8.813 -8.484 1.00 94.12 93 VAL A N 1
ATOM 767 C CA . VAL A 1 93 ? -5.329 -10.142 -8.509 1.00 94.12 93 VAL A CA 1
ATOM 768 C C . VAL A 1 93 ? -5.808 -10.472 -7.097 1.00 94.12 93 VAL A C 1
ATOM 770 O O . VAL A 1 93 ? -4.986 -10.794 -6.227 1.00 94.12 93 VAL A O 1
ATOM 773 N N . PRO A 1 94 ? -7.119 -10.345 -6.822 1.00 92.94 94 PRO A N 1
ATOM 774 C CA . PRO A 1 94 ? -7.689 -10.820 -5.573 1.00 92.94 94 PRO A CA 1
ATOM 775 C C . PRO A 1 94 ? -7.673 -12.350 -5.571 1.00 92.94 94 PRO A C 1
ATOM 777 O O . PRO A 1 94 ? -7.920 -12.995 -6.593 1.00 92.94 94 PRO A O 1
ATOM 780 N N . ARG A 1 95 ? -7.391 -12.948 -4.417 1.00 90.00 95 ARG A N 1
ATOM 781 C CA . ARG A 1 95 ? -7.387 -14.399 -4.273 1.00 90.00 95 ARG A CA 1
ATOM 782 C C . ARG A 1 95 ? -8.824 -14.904 -4.187 1.00 90.00 95 ARG A C 1
ATOM 784 O O . ARG A 1 95 ? -9.608 -14.416 -3.379 1.00 90.00 95 ARG A O 1
ATOM 791 N N . ARG A 1 96 ? -9.161 -15.920 -4.981 1.00 81.44 96 ARG A N 1
ATOM 792 C CA . ARG A 1 96 ? -10.434 -16.641 -4.852 1.00 81.44 96 ARG A CA 1
ATOM 793 C C . ARG A 1 96 ? -10.248 -17.781 -3.858 1.00 81.44 96 ARG A C 1
ATOM 795 O O . ARG A 1 96 ? -9.522 -18.729 -4.144 1.00 81.44 96 ARG A O 1
ATOM 802 N N . LEU A 1 97 ? -10.867 -17.673 -2.687 1.00 78.75 97 LEU A N 1
ATOM 803 C CA . LEU A 1 97 ? -10.815 -18.699 -1.649 1.00 78.75 97 LEU A CA 1
ATOM 804 C C . LEU A 1 97 ? -12.201 -19.337 -1.503 1.00 78.75 97 LEU A C 1
ATOM 806 O O . LEU A 1 97 ? -13.028 -18.807 -0.771 1.00 78.75 97 LEU A O 1
ATOM 810 N N . PRO A 1 98 ? -12.474 -20.471 -2.174 1.00 68.94 98 PRO A N 1
ATOM 811 C CA . PRO A 1 98 ? -13.812 -21.069 -2.189 1.00 68.94 98 PRO A CA 1
ATOM 812 C C . PRO A 1 98 ? -14.299 -21.532 -0.806 1.00 68.94 98 PRO A C 1
ATOM 814 O O . PRO A 1 98 ? -15.495 -21.702 -0.610 1.00 68.94 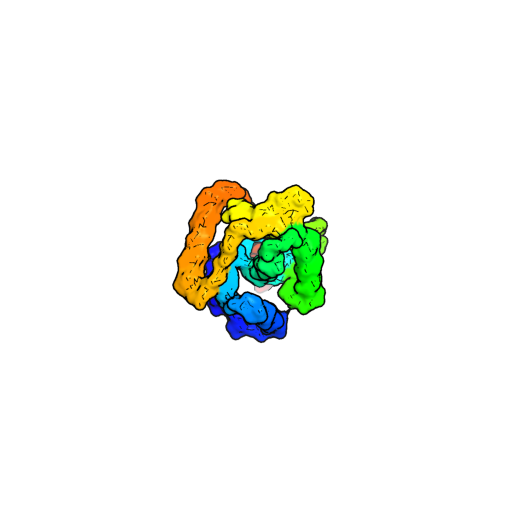98 PRO A O 1
ATOM 817 N N . LEU A 1 99 ? -13.381 -21.730 0.146 1.00 70.00 99 LEU A N 1
ATOM 818 C CA . LEU A 1 99 ? -13.671 -22.219 1.498 1.00 70.00 99 LEU A CA 1
ATOM 819 C C . LEU A 1 99 ? -13.665 -21.115 2.568 1.00 70.00 99 LEU A C 1
ATOM 821 O O . LEU A 1 99 ? -13.998 -21.386 3.718 1.00 70.00 99 LEU A O 1
ATOM 825 N N . VAL A 1 100 ? -13.255 -19.890 2.224 1.00 64.19 100 VAL A N 1
ATOM 826 C CA . VAL A 1 100 ? -13.137 -18.775 3.176 1.00 64.19 100 VAL A CA 1
ATOM 827 C C . VAL A 1 100 ? -14.261 -17.783 2.903 1.00 64.19 100 VAL A C 1
ATOM 829 O O . VAL A 1 100 ? -14.067 -16.820 2.177 1.00 64.19 100 VAL A O 1
ATOM 832 N N . GLY A 1 101 ? -15.434 -18.061 3.478 1.00 62.62 101 GLY A N 1
ATOM 833 C CA . GLY A 1 101 ? -16.511 -17.095 3.734 1.00 62.62 101 GLY A CA 1
ATOM 834 C C . GLY A 1 101 ? -16.902 -16.118 2.612 1.00 62.62 101 GLY A C 1
ATOM 835 O O . GLY A 1 101 ? -16.758 -16.383 1.422 1.00 62.62 101 GLY A O 1
ATOM 836 N N . ARG A 1 102 ? -17.480 -14.981 3.027 1.00 67.50 102 ARG A N 1
ATOM 837 C CA . ARG A 1 102 ? -17.856 -13.840 2.167 1.00 67.50 102 ARG A CA 1
ATOM 838 C C . ARG A 1 102 ? -16.747 -12.783 2.083 1.00 67.50 102 ARG A C 1
ATOM 840 O O . ARG A 1 102 ? -16.965 -11.736 1.474 1.00 67.50 102 ARG A O 1
ATOM 847 N N . ASP A 1 103 ? -15.595 -13.042 2.696 1.00 72.56 103 ASP A N 1
ATOM 848 C CA . ASP A 1 103 ? -14.510 -12.077 2.819 1.00 72.56 103 ASP A CA 1
ATOM 849 C C . ASP A 1 103 ? -13.947 -11.751 1.434 1.00 72.56 103 ASP A C 1
ATOM 851 O O . ASP A 1 103 ? -13.644 -12.623 0.615 1.00 72.56 103 ASP A O 1
ATOM 855 N N . THR A 1 104 ? -13.800 -10.460 1.153 1.00 86.06 104 THR A N 1
ATOM 856 C CA . THR A 1 104 ? -13.314 -9.972 -0.142 1.00 86.06 104 THR A CA 1
ATOM 857 C C . THR A 1 104 ? -12.043 -9.166 0.037 1.00 86.06 104 THR A C 1
ATOM 859 O O . THR A 1 104 ? -11.741 -8.663 1.117 1.00 86.06 104 THR A O 1
ATOM 862 N N . TYR A 1 105 ? -11.320 -8.942 -1.061 1.00 92.00 105 TYR A N 1
ATOM 863 C CA . TYR A 1 105 ? -10.147 -8.064 -1.085 1.00 92.00 105 TYR A CA 1
ATOM 864 C C . TYR A 1 105 ? -10.401 -6.687 -0.430 1.00 92.00 105 TYR A C 1
ATOM 866 O O . TYR A 1 105 ? -9.471 -6.052 0.071 1.00 92.00 105 TYR A O 1
ATOM 874 N N . ARG A 1 106 ? -11.662 -6.226 -0.426 1.00 93.12 106 ARG A N 1
ATOM 875 C CA . ARG A 1 106 ? -12.101 -4.956 0.162 1.00 93.12 106 ARG A CA 1
ATOM 876 C C . ARG A 1 106 ? -11.861 -4.903 1.661 1.00 93.12 106 ARG A C 1
ATOM 878 O O . ARG A 1 106 ? -11.525 -3.843 2.174 1.00 93.12 106 ARG A O 1
ATOM 885 N N . GLU A 1 107 ? -11.961 -6.035 2.348 1.00 91.88 107 GLU A N 1
ATOM 886 C CA . GLU A 1 107 ? -11.667 -6.126 3.774 1.00 91.88 107 GLU A CA 1
ATOM 887 C C . GLU A 1 107 ? -10.183 -5.906 4.059 1.00 91.88 107 GLU A C 1
ATOM 889 O O . GLU A 1 107 ? -9.838 -5.126 4.941 1.00 91.88 107 GLU A O 1
ATOM 894 N N . ALA A 1 108 ? -9.299 -6.507 3.257 1.00 93.50 108 ALA A N 1
ATOM 895 C CA . ALA A 1 108 ? -7.856 -6.290 3.361 1.00 93.50 108 ALA A CA 1
ATOM 896 C C . ALA A 1 108 ? -7.477 -4.820 3.109 1.00 93.50 108 ALA A C 1
ATOM 898 O O . ALA A 1 108 ? -6.603 -4.266 3.776 1.00 93.50 108 ALA A O 1
ATOM 899 N N . VAL A 1 109 ? -8.156 -4.171 2.159 1.00 95.50 109 VAL A N 1
ATOM 900 C CA . VAL A 1 109 ? -7.988 -2.736 1.893 1.00 95.50 109 VAL A CA 1
ATOM 901 C C . VAL A 1 109 ? -8.536 -1.904 3.054 1.00 95.50 109 VAL A C 1
ATOM 903 O O . VAL A 1 109 ? -7.859 -0.987 3.506 1.00 95.50 109 VAL A O 1
ATOM 906 N N . GLY A 1 110 ? -9.714 -2.237 3.586 1.00 93.88 110 GLY A N 1
ATOM 907 C CA . GLY A 1 110 ? -10.311 -1.564 4.740 1.00 93.88 110 GLY A CA 1
ATOM 908 C C . GLY A 1 110 ? -9.425 -1.633 5.986 1.00 93.88 110 GLY A C 1
ATOM 909 O O . GLY A 1 110 ? -9.244 -0.617 6.660 1.00 93.88 110 GLY A O 1
ATOM 910 N N . GLU A 1 111 ? -8.811 -2.791 6.242 1.00 92.94 111 GLU A N 1
ATOM 911 C CA . GLU A 1 111 ? -7.808 -2.967 7.296 1.00 92.94 111 GLU A CA 1
ATOM 912 C C . GLU A 1 111 ? -6.576 -2.111 7.080 1.00 92.94 111 GLU A C 1
ATOM 914 O O . GLU A 1 111 ? -6.075 -1.523 8.035 1.00 92.94 111 GLU A O 1
ATOM 919 N N . TYR A 1 112 ? -6.083 -2.044 5.845 1.00 95.69 112 TYR A N 1
ATOM 920 C CA . TYR A 1 112 ? -4.922 -1.232 5.518 1.00 95.69 112 TYR A CA 1
ATOM 921 C C . TYR A 1 112 ? -5.209 0.261 5.684 1.00 95.69 112 TYR A C 1
ATOM 923 O O . TYR A 1 112 ? -4.398 0.983 6.253 1.00 95.69 112 TYR A O 1
ATOM 931 N N . LEU A 1 113 ? -6.394 0.727 5.285 1.00 94.62 113 LEU A N 1
ATOM 932 C CA . LEU A 1 113 ? -6.827 2.098 5.549 1.00 94.62 113 LEU A CA 1
ATOM 933 C C . LEU A 1 113 ? -6.934 2.373 7.054 1.00 94.62 113 LEU A C 1
ATOM 935 O O . LEU A 1 113 ? -6.512 3.430 7.508 1.00 94.62 113 LEU A O 1
ATOM 939 N N . HIS A 1 114 ? -7.487 1.442 7.838 1.00 93.06 114 HIS A N 1
ATOM 940 C CA . HIS A 1 114 ? -7.536 1.594 9.295 1.00 93.06 114 HIS A CA 1
ATOM 941 C C . HIS A 1 114 ? -6.126 1.646 9.901 1.00 93.06 114 HIS A C 1
ATOM 943 O O . HIS A 1 114 ? -5.839 2.508 10.726 1.00 93.06 114 HIS A O 1
ATOM 949 N N . TRP A 1 115 ? -5.218 0.798 9.419 1.00 94.19 115 TRP A N 1
ATOM 950 C CA . TRP A 1 115 ? -3.814 0.788 9.815 1.00 94.19 115 TRP A CA 1
ATOM 951 C C . TRP A 1 115 ? -3.110 2.122 9.509 1.00 94.19 115 TRP A C 1
ATOM 953 O O . TRP A 1 115 ? -2.427 2.670 10.372 1.00 94.19 115 TRP A O 1
ATOM 963 N N . LEU A 1 116 ? -3.343 2.702 8.326 1.00 94.44 116 LEU A N 1
ATOM 964 C CA . LEU A 1 116 ? -2.851 4.040 7.973 1.00 94.44 116 LEU A CA 1
ATOM 965 C C . LEU A 1 116 ? -3.429 5.129 8.887 1.00 94.44 116 LEU A C 1
ATOM 967 O O . LEU A 1 116 ? -2.717 6.075 9.229 1.00 94.44 116 LEU A O 1
ATOM 971 N N . SER A 1 117 ? -4.690 5.000 9.306 1.00 93.31 117 SER A N 1
ATOM 972 C CA . SER A 1 117 ? -5.304 5.924 10.263 1.00 93.31 117 SER A CA 1
ATOM 973 C C . SER A 1 117 ? -4.671 5.849 11.646 1.00 93.31 117 SER A C 1
ATOM 975 O O . SER A 1 117 ? -4.384 6.890 12.231 1.00 93.31 117 SER A O 1
ATOM 977 N N . LEU A 1 118 ? -4.383 4.646 12.147 1.00 92.94 118 LEU A N 1
ATOM 978 C CA . LEU A 1 118 ? -3.717 4.460 13.442 1.00 92.94 118 LEU A CA 1
ATOM 979 C C . LEU A 1 118 ? -2.300 5.051 13.462 1.00 92.94 118 LEU A C 1
ATOM 981 O O . LEU A 1 118 ? -1.851 5.539 14.493 1.00 92.94 118 LEU A O 1
ATOM 985 N N . LEU A 1 119 ? -1.616 5.063 12.318 1.00 92.88 119 LEU A N 1
ATOM 986 C CA . LEU A 1 119 ? -0.305 5.699 12.157 1.00 92.88 119 LEU A CA 1
ATOM 987 C C . LEU A 1 119 ? -0.367 7.209 11.872 1.00 92.88 119 LEU A C 1
ATOM 989 O O . LEU A 1 119 ? 0.677 7.840 11.683 1.00 92.88 119 LEU A O 1
ATOM 993 N N . GLY A 1 120 ? -1.569 7.788 11.816 1.00 92.94 120 GLY A N 1
ATOM 994 C CA . GLY A 1 120 ? -1.789 9.215 11.587 1.00 92.94 120 GLY A CA 1
ATOM 995 C C . GLY A 1 120 ? -1.651 9.668 10.130 1.00 92.94 120 GLY A C 1
ATOM 996 O O . GLY A 1 120 ? -1.648 10.869 9.877 1.00 92.94 120 GLY A O 1
ATOM 997 N N . TYR A 1 121 ? -1.550 8.749 9.162 1.00 93.50 121 TYR A N 1
ATOM 998 C CA . TYR A 1 121 ? -1.498 9.114 7.739 1.00 93.50 121 TY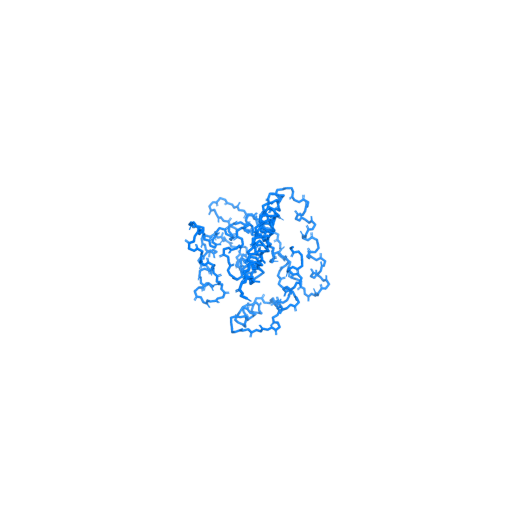R A CA 1
ATOM 999 C C . TYR A 1 121 ? -2.866 9.487 7.182 1.00 93.50 121 TYR A C 1
ATOM 1001 O O . TYR A 1 121 ? -2.965 10.363 6.325 1.00 93.50 121 TYR A O 1
ATOM 1009 N N . LEU A 1 122 ? -3.917 8.833 7.673 1.00 92.69 122 LEU A N 1
ATOM 1010 C CA . LEU A 1 122 ? -5.255 8.918 7.105 1.00 92.69 122 LEU A CA 1
ATOM 1011 C C . LEU A 1 122 ? -6.280 9.332 8.160 1.00 92.69 122 LEU A C 1
ATOM 1013 O O . LEU A 1 122 ? -6.458 8.638 9.159 1.00 92.69 122 LEU A O 1
ATOM 1017 N N . ARG A 1 123 ? -7.031 10.402 7.916 1.00 90.50 123 ARG A N 1
ATOM 1018 C CA . ARG A 1 123 ? -8.215 10.743 8.710 1.00 90.50 123 ARG A CA 1
ATOM 1019 C C . ARG A 1 123 ? -9.464 10.294 7.968 1.00 90.50 123 ARG A C 1
ATOM 1021 O O . ARG A 1 123 ? -9.585 10.519 6.765 1.00 90.50 123 ARG A O 1
ATOM 1028 N N . ARG A 1 124 ? -10.370 9.645 8.699 1.00 87.25 124 ARG A N 1
ATOM 1029 C CA . ARG A 1 124 ? -11.724 9.362 8.227 1.00 87.25 124 ARG A CA 1
ATOM 1030 C C . ARG A 1 124 ? -12.667 10.403 8.809 1.00 87.25 124 ARG A C 1
ATOM 1032 O O . ARG A 1 124 ? -12.639 10.617 10.019 1.00 87.25 124 ARG A O 1
ATOM 1039 N N . GLU A 1 125 ? -13.451 11.043 7.956 1.00 83.31 125 GLU A N 1
ATOM 1040 C CA . GLU A 1 125 ? -14.474 12.016 8.355 1.00 83.31 125 GLU A CA 1
ATOM 1041 C C . GLU A 1 125 ? -15.882 11.430 8.177 1.00 83.31 125 GLU A C 1
ATOM 1043 O O . GLU A 1 125 ? -16.055 10.313 7.674 1.00 83.31 125 GLU A O 1
ATOM 1048 N N . GLU A 1 126 ? -16.894 12.177 8.619 1.00 72.62 126 GLU A N 1
ATOM 1049 C CA . GLU A 1 126 ? -18.294 11.806 8.430 1.00 72.62 126 GLU A CA 1
ATOM 1050 C C . GLU A 1 126 ? -18.609 11.589 6.939 1.00 72.62 126 GLU A C 1
ATOM 1052 O O . GLU A 1 126 ? -18.144 12.317 6.062 1.00 72.62 126 GLU A O 1
ATOM 1057 N N . GLY A 1 127 ? -19.377 10.537 6.638 1.00 71.88 127 GLY A N 1
ATOM 1058 C CA . GLY A 1 127 ? -19.702 10.163 5.257 1.00 71.88 127 GLY A CA 1
ATOM 1059 C C . GLY A 1 127 ? -18.622 9.356 4.522 1.00 71.88 127 GLY A C 1
ATOM 1060 O O . GLY A 1 127 ? -18.617 9.352 3.293 1.00 71.88 127 GLY A O 1
ATOM 1061 N N . ASP A 1 128 ? -17.729 8.666 5.247 1.00 80.50 128 ASP A N 1
ATOM 1062 C CA . ASP A 1 128 ? -16.698 7.766 4.685 1.00 80.50 128 ASP A CA 1
ATOM 1063 C C . ASP A 1 128 ? -15.664 8.488 3.799 1.00 80.50 128 ASP A C 1
ATOM 1065 O O . ASP A 1 128 ? -15.073 7.920 2.874 1.00 80.50 128 ASP A O 1
ATOM 1069 N N . GLN A 1 129 ? -15.429 9.770 4.092 1.00 88.56 129 GLN A N 1
ATOM 1070 C CA . GLN A 1 129 ? -14.388 10.537 3.425 1.00 88.56 129 GLN A CA 1
ATOM 1071 C C . GLN A 1 129 ? -13.002 10.162 3.954 1.00 88.56 129 GLN A C 1
ATOM 1073 O O . GLN A 1 129 ? -12.794 9.992 5.156 1.00 88.56 129 GLN A O 1
ATOM 1078 N N . LEU A 1 130 ? -12.049 10.042 3.035 1.00 91.12 130 LEU A N 1
ATOM 1079 C CA . LEU A 1 130 ? -10.671 9.636 3.265 1.00 91.12 130 LEU A CA 1
ATOM 1080 C C . LEU A 1 130 ? -9.747 10.818 2.968 1.00 91.12 130 LEU A C 1
ATOM 1082 O O . LEU A 1 130 ? -9.613 11.221 1.814 1.00 91.12 130 LEU A O 1
ATOM 1086 N N . HIS A 1 131 ? -9.069 11.333 3.991 1.00 89.69 131 HIS A N 1
ATOM 1087 C CA . HIS A 1 131 ? -8.160 12.471 3.850 1.00 89.69 131 HIS A CA 1
ATOM 1088 C C . HIS A 1 131 ? -6.749 12.101 4.276 1.00 89.69 131 HIS A C 1
ATOM 1090 O O . HIS A 1 131 ? -6.523 11.638 5.397 1.00 89.69 131 HIS A O 1
ATOM 1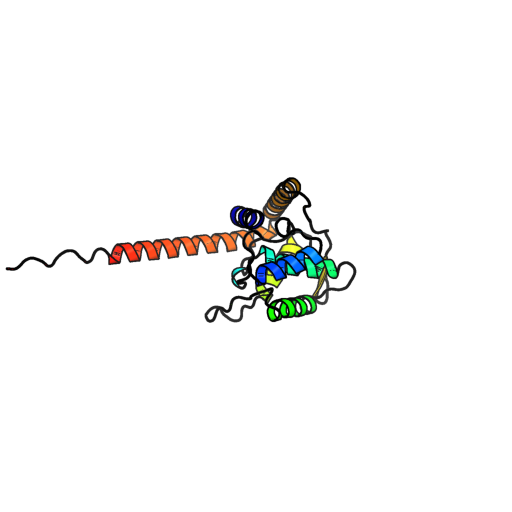096 N N . LEU A 1 132 ? -5.788 12.314 3.380 1.00 91.19 132 LEU A N 1
ATOM 1097 C CA . LEU A 1 132 ? -4.376 12.157 3.701 1.00 91.19 132 LEU A CA 1
ATOM 1098 C C . LEU A 1 132 ? -3.922 13.372 4.526 1.00 91.19 132 LEU A C 1
ATOM 1100 O O . LEU A 1 132 ? -3.920 14.493 4.025 1.00 91.19 132 LEU A O 1
ATOM 1104 N N . VAL A 1 133 ? -3.565 13.149 5.792 1.00 90.88 133 VAL A N 1
ATOM 1105 C CA . VAL A 1 133 ? -3.201 14.223 6.741 1.00 90.88 133 VAL A CA 1
ATOM 1106 C C . VAL A 1 133 ? -1.689 14.357 6.902 1.00 90.88 133 VAL A C 1
ATOM 1108 O O . VAL A 1 133 ? -1.187 15.439 7.195 1.00 90.88 133 VAL A O 1
ATOM 1111 N N . LYS A 1 134 ? -0.950 13.267 6.681 1.00 90.81 134 LYS A N 1
ATOM 1112 C CA . LYS A 1 134 ? 0.514 13.236 6.725 1.00 90.81 134 LYS A CA 1
ATOM 1113 C C . LYS A 1 134 ? 1.054 12.886 5.336 1.00 90.81 134 LYS A C 1
ATOM 1115 O O . LYS A 1 134 ? 0.523 11.962 4.715 1.00 90.81 134 LYS A O 1
ATOM 1120 N N . PRO A 1 135 ? 2.103 13.570 4.844 1.00 91.12 135 PRO A N 1
ATOM 1121 C CA . PRO A 1 135 ? 2.718 13.214 3.571 1.00 91.12 135 PRO A CA 1
ATOM 1122 C C . PRO A 1 135 ? 3.282 11.789 3.614 1.00 91.12 135 PRO A C 1
ATOM 1124 O O . PRO A 1 135 ? 3.807 11.343 4.636 1.00 91.12 135 PRO A O 1
ATOM 1127 N N . LEU A 1 136 ? 3.164 11.088 2.488 1.00 92.00 136 LEU A N 1
ATOM 1128 C CA . LEU A 1 136 ? 3.754 9.766 2.290 1.00 92.00 136 LEU A CA 1
ATOM 1129 C C . LEU A 1 136 ? 5.244 9.890 1.961 1.00 92.00 136 LEU A C 1
ATOM 1131 O O . LEU A 1 136 ? 5.673 10.873 1.351 1.00 92.00 136 LEU A O 1
ATOM 1135 N N . SER A 1 137 ? 6.022 8.874 2.322 1.00 92.06 137 SER A N 1
ATOM 1136 C CA . SER A 1 137 ? 7.472 8.884 2.137 1.00 92.06 137 SER A CA 1
ATOM 1137 C C . SER A 1 137 ? 7.862 8.143 0.858 1.00 92.06 137 SER A C 1
ATOM 1139 O O . SER A 1 137 ? 7.682 6.928 0.749 1.00 92.06 137 SER A O 1
ATOM 1141 N N . PHE A 1 138 ? 8.441 8.872 -0.095 1.00 89.75 138 PHE A N 1
ATOM 1142 C CA . PHE A 1 138 ? 8.977 8.326 -1.344 1.00 89.75 138 PHE A CA 1
ATOM 1143 C C . PHE A 1 138 ? 10.506 8.408 -1.308 1.00 89.75 138 PHE A C 1
ATOM 1145 O O . PHE A 1 138 ? 11.057 9.485 -1.541 1.00 89.75 138 PHE A O 1
ATOM 1152 N N . PRO A 1 139 ? 11.208 7.319 -0.956 1.00 90.25 139 PRO A N 1
ATOM 1153 C CA . PRO A 1 139 ? 12.660 7.352 -0.896 1.00 90.25 139 PRO A CA 1
ATOM 1154 C C . PRO A 1 139 ? 13.255 7.501 -2.299 1.00 90.25 139 PRO A C 1
ATOM 1156 O O . PRO A 1 139 ? 12.871 6.789 -3.224 1.00 90.25 139 PRO A O 1
ATOM 1159 N N . SER A 1 140 ? 14.240 8.385 -2.443 1.00 88.31 140 SER A N 1
ATOM 1160 C CA . SER A 1 140 ? 14.972 8.570 -3.706 1.00 88.31 140 SER A CA 1
ATOM 1161 C C . SER A 1 140 ? 16.280 7.779 -3.741 1.00 88.31 140 SER A C 1
ATOM 1163 O O . SER A 1 140 ? 16.848 7.556 -4.808 1.00 88.31 140 SER A O 1
ATOM 1165 N N . THR A 1 141 ? 16.763 7.340 -2.575 1.00 90.31 141 THR A N 1
ATOM 1166 C CA . THR A 1 141 ? 17.993 6.555 -2.426 1.00 90.31 141 THR A CA 1
ATOM 1167 C C . THR A 1 141 ? 17.775 5.337 -1.534 1.00 90.31 141 THR A C 1
ATOM 1169 O O . THR A 1 141 ? 16.833 5.274 -0.739 1.00 90.31 141 THR A O 1
ATOM 1172 N N . VAL A 1 142 ? 18.675 4.357 -1.652 1.00 87.81 142 VAL A N 1
ATOM 1173 C CA . VAL A 1 142 ? 18.669 3.155 -0.807 1.00 87.81 142 VAL A CA 1
ATOM 1174 C C . VAL A 1 142 ? 18.887 3.519 0.665 1.00 87.81 142 VAL A C 1
ATOM 1176 O O . VAL A 1 142 ? 18.206 2.971 1.525 1.00 87.81 142 VAL A O 1
ATOM 1179 N N . ASP A 1 143 ? 19.758 4.478 0.976 1.00 90.50 143 ASP A N 1
ATOM 1180 C CA . ASP A 1 143 ? 19.981 4.891 2.367 1.00 90.50 143 ASP A CA 1
ATOM 1181 C C . ASP A 1 143 ? 18.728 5.527 2.973 1.00 90.50 143 ASP A C 1
ATOM 1183 O O . ASP A 1 143 ? 18.286 5.123 4.050 1.00 90.50 143 ASP A O 1
ATOM 1187 N N . GLN A 1 144 ? 18.075 6.445 2.246 1.00 92.44 144 GLN A N 1
ATOM 1188 C CA . GLN A 1 144 ? 16.803 7.031 2.684 1.00 92.44 144 GLN A CA 1
ATOM 1189 C C . GLN A 1 144 ? 15.747 5.954 2.924 1.00 92.44 144 GLN A C 1
ATOM 1191 O O . GLN A 1 144 ? 15.062 5.974 3.941 1.00 92.44 144 GLN A O 1
ATOM 1196 N N . MET A 1 145 ? 15.650 4.986 2.016 1.00 91.75 145 MET A N 1
ATOM 1197 C CA . MET A 1 145 ? 14.753 3.844 2.137 1.00 91.75 145 MET A CA 1
ATOM 1198 C C . MET A 1 145 ? 15.025 3.027 3.411 1.00 91.75 145 MET A C 1
ATOM 1200 O O . MET A 1 145 ? 14.073 2.672 4.103 1.00 91.75 145 MET A O 1
ATOM 1204 N N . ILE A 1 146 ? 16.290 2.738 3.747 1.00 90.31 146 ILE A N 1
ATOM 1205 C CA . ILE A 1 146 ? 16.653 2.010 4.977 1.00 90.31 146 ILE A CA 1
ATOM 1206 C C . ILE A 1 146 ? 16.219 2.801 6.211 1.00 90.31 146 ILE A C 1
ATOM 1208 O O . ILE A 1 146 ? 15.562 2.241 7.091 1.00 90.31 146 ILE A O 1
ATOM 1212 N N . HIS A 1 147 ? 16.563 4.089 6.264 1.00 93.06 147 HIS A N 1
ATOM 1213 C CA . HIS A 1 147 ? 16.250 4.947 7.405 1.00 93.06 147 HIS A CA 1
ATOM 1214 C C . HIS A 1 147 ? 14.741 5.119 7.598 1.00 93.06 147 HIS A C 1
ATOM 1216 O O . HIS A 1 147 ? 14.244 4.972 8.712 1.00 93.06 147 HIS A O 1
ATOM 1222 N N . GLN A 1 148 ? 13.997 5.365 6.519 1.00 93.12 148 GLN A N 1
ATOM 1223 C CA . GLN A 1 148 ? 12.546 5.535 6.573 1.00 93.12 148 GLN A CA 1
ATOM 1224 C C . GLN A 1 148 ? 11.828 4.229 6.945 1.00 93.12 148 GLN A C 1
ATOM 1226 O O . GLN A 1 148 ? 10.916 4.255 7.771 1.00 93.12 148 GLN A O 1
ATOM 1231 N N . ASP A 1 149 ? 12.245 3.079 6.396 1.00 91.50 149 ASP A N 1
ATOM 1232 C CA . ASP A 1 149 ? 11.669 1.777 6.765 1.00 91.50 149 ASP A CA 1
ATOM 1233 C C . ASP A 1 149 ? 11.899 1.459 8.250 1.00 91.50 149 ASP A C 1
ATOM 1235 O O . ASP A 1 149 ? 11.005 0.911 8.899 1.00 91.50 149 ASP A O 1
ATOM 1239 N N . ALA A 1 150 ? 13.078 1.796 8.786 1.00 91.19 150 ALA A N 1
ATOM 1240 C CA . ALA A 1 150 ? 13.402 1.617 10.199 1.00 91.19 150 ALA A CA 1
ATOM 1241 C C . ALA A 1 150 ? 12.562 2.539 11.095 1.00 91.19 150 ALA A C 1
ATOM 1243 O O . ALA A 1 150 ? 11.919 2.055 12.024 1.00 91.19 150 ALA A O 1
ATOM 1244 N N . ALA A 1 151 ? 12.482 3.829 10.764 1.00 93.44 151 ALA A N 1
ATOM 1245 C CA . ALA A 1 151 ? 11.688 4.797 11.516 1.00 93.44 151 ALA A CA 1
ATOM 1246 C C . ALA A 1 151 ? 10.196 4.424 11.545 1.00 93.44 151 ALA A C 1
ATOM 1248 O O . ALA A 1 151 ? 9.548 4.495 12.589 1.00 93.44 151 ALA A O 1
ATOM 1249 N N . LEU A 1 152 ? 9.643 3.965 10.416 1.00 92.31 152 LEU A N 1
ATOM 1250 C CA . LEU A 1 152 ? 8.252 3.521 10.376 1.00 92.31 152 LEU A CA 1
ATOM 1251 C C . LEU A 1 152 ? 8.038 2.249 11.206 1.00 92.31 152 LEU A C 1
ATOM 1253 O O . LEU A 1 152 ? 7.014 2.129 11.873 1.00 92.31 152 LEU A O 1
ATOM 1257 N N . LEU A 1 153 ? 8.993 1.314 11.202 1.00 90.69 153 LEU A N 1
ATOM 1258 C CA . LEU A 1 153 ? 8.927 0.121 12.049 1.00 90.69 153 LEU A CA 1
ATOM 1259 C C . LEU A 1 153 ? 8.900 0.481 13.540 1.00 90.69 153 LEU A C 1
ATOM 1261 O O . LEU A 1 153 ? 8.101 -0.082 14.287 1.00 90.69 153 LEU A O 1
ATOM 1265 N N . GLU A 1 154 ? 9.731 1.432 13.962 1.00 91.38 154 GLU A N 1
ATOM 1266 C CA . GLU A 1 154 ? 9.736 1.936 15.337 1.00 91.38 154 GLU A CA 1
ATOM 1267 C C . GLU A 1 154 ? 8.406 2.602 15.697 1.00 91.38 154 GLU A C 1
ATOM 1269 O O . GLU A 1 154 ? 7.816 2.266 16.725 1.00 91.38 154 GLU A O 1
ATOM 1274 N N . GLN A 1 155 ? 7.871 3.456 14.817 1.00 91.75 155 GLN A N 1
ATOM 1275 C CA . GLN A 1 155 ? 6.558 4.079 15.012 1.00 91.75 155 GLN A CA 1
ATOM 1276 C C . GLN A 1 155 ? 5.455 3.019 15.178 1.00 91.75 155 GLN A C 1
ATOM 1278 O O . GLN A 1 155 ? 4.596 3.129 16.057 1.00 91.75 155 GLN A O 1
ATOM 1283 N N . ILE A 1 156 ? 5.485 1.966 14.358 1.00 90.06 156 ILE A N 1
ATOM 1284 C CA . ILE A 1 156 ? 4.532 0.856 14.441 1.00 90.06 156 ILE A CA 1
ATOM 1285 C C . ILE A 1 156 ? 4.620 0.155 15.805 1.00 90.06 156 ILE A C 1
ATOM 1287 O O . ILE A 1 156 ? 3.582 -0.176 16.373 1.00 90.06 156 ILE A O 1
ATOM 1291 N N . HIS A 1 157 ? 5.824 -0.068 16.340 1.00 87.81 157 HIS A N 1
ATOM 1292 C CA . HIS A 1 157 ? 6.010 -0.705 17.650 1.00 87.81 157 HIS A CA 1
ATOM 1293 C C . HIS A 1 157 ? 5.555 0.183 18.816 1.00 87.81 157 HIS A C 1
ATOM 1295 O O . HIS A 1 157 ? 5.040 -0.328 19.806 1.00 87.81 157 HIS A O 1
ATOM 1301 N N . GLN A 1 158 ? 5.724 1.501 18.703 1.00 89.50 158 GLN A N 1
ATOM 1302 C CA . GLN A 1 158 ? 5.308 2.464 19.728 1.00 89.50 158 GLN A CA 1
ATOM 1303 C C . GLN A 1 158 ? 3.789 2.693 19.749 1.00 89.50 158 GLN A C 1
ATOM 1305 O O . GLN A 1 158 ? 3.229 3.108 20.763 1.00 89.50 158 GLN A O 1
ATOM 1310 N N . THR A 1 159 ? 3.099 2.408 18.644 1.00 90.44 159 THR A N 1
ATOM 1311 C CA . THR A 1 159 ? 1.649 2.586 18.538 1.00 90.44 159 THR A CA 1
ATOM 1312 C C . THR A 1 159 ? 0.928 1.411 19.201 1.00 90.44 159 THR A C 1
ATOM 1314 O O . THR A 1 159 ? 0.687 0.378 18.577 1.00 90.44 159 THR A O 1
ATOM 1317 N N . SER A 1 160 ? 0.533 1.568 20.467 1.00 83.75 160 SER A N 1
ATOM 1318 C CA . SER A 1 160 ? -0.134 0.516 21.256 1.00 83.75 160 SER A CA 1
ATOM 1319 C C . SER A 1 160 ? -1.397 -0.049 20.590 1.00 83.75 160 SER A C 1
ATOM 1321 O O . SER A 1 160 ? -1.646 -1.251 20.670 1.00 83.75 160 SER A O 1
ATOM 1323 N N . ALA A 1 161 ? -2.149 0.774 19.851 1.00 85.50 161 ALA A N 1
ATOM 1324 C CA . ALA A 1 161 ? -3.331 0.349 19.095 1.00 85.50 161 ALA A CA 1
ATOM 1325 C C . ALA A 1 161 ? -3.020 -0.675 17.980 1.00 85.50 161 ALA A C 1
ATOM 1327 O O . ALA A 1 161 ? -3.891 -1.449 17.587 1.00 85.50 161 ALA A O 1
ATOM 1328 N N . LEU A 1 162 ? -1.775 -0.730 17.493 1.00 84.06 162 LEU A N 1
ATOM 1329 C CA . LEU A 1 162 ? -1.328 -1.710 16.499 1.00 84.06 162 LEU A CA 1
ATOM 1330 C C . LEU A 1 162 ? -0.878 -3.039 17.119 1.00 84.06 162 LEU A C 1
ATOM 1332 O O . LEU A 1 162 ? -0.631 -3.995 16.383 1.00 84.06 162 LEU A O 1
ATOM 1336 N N . SER A 1 163 ? -0.818 -3.151 18.449 1.00 78.50 163 SER A N 1
ATOM 1337 C CA . SER A 1 163 ? -0.456 -4.403 19.134 1.00 78.50 163 SER A CA 1
ATOM 1338 C C . SER A 1 163 ? -1.356 -5.580 18.732 1.00 78.50 163 SER A C 1
ATOM 1340 O O . SER A 1 163 ? -0.859 -6.682 18.505 1.00 78.50 163 SER A O 1
ATOM 1342 N N . CYS A 1 164 ? -2.657 -5.336 18.539 1.00 71.44 164 CYS A N 1
ATOM 1343 C CA . CYS A 1 164 ? -3.632 -6.343 18.103 1.00 71.44 164 CYS A CA 1
ATOM 1344 C C . CYS A 1 164 ? -3.367 -6.863 16.674 1.00 71.44 164 CYS A C 1
ATOM 1346 O O . CYS A 1 164 ? -3.549 -8.046 16.378 1.00 71.44 164 CYS A O 1
ATOM 1348 N N . TYR A 1 165 ? -2.863 -6.006 15.778 1.00 78.94 165 TYR A N 1
ATOM 1349 C CA . TYR A 1 165 ? -2.453 -6.432 14.436 1.00 78.94 165 TYR A CA 1
ATOM 1350 C C . TYR A 1 165 ? -1.281 -7.413 14.519 1.00 78.94 165 TYR A C 1
ATOM 1352 O O . TYR A 1 165 ? -1.271 -8.440 13.839 1.00 78.94 165 TYR A O 1
ATOM 1360 N N . TRP A 1 166 ? -0.304 -7.115 15.376 1.00 73.69 166 TRP A N 1
ATOM 1361 C CA . TRP A 1 166 ? 0.872 -7.958 15.570 1.00 73.69 166 TRP A CA 1
ATOM 1362 C C . TRP A 1 166 ? 0.546 -9.286 16.228 1.00 73.69 166 TRP A C 1
ATOM 1364 O O . TRP A 1 166 ? 1.004 -10.314 15.733 1.00 73.69 166 TRP A O 1
ATOM 1374 N N . SER A 1 167 ? -0.273 -9.285 17.279 1.00 75.38 167 SER A N 1
ATOM 1375 C CA . SER A 1 167 ? -0.700 -10.528 17.919 1.00 75.38 167 SER A CA 1
ATOM 1376 C C . SER A 1 167 ? -1.385 -11.441 16.901 1.00 75.38 167 SER A C 1
ATOM 1378 O O . SER A 1 167 ? -0.969 -12.582 16.728 1.00 75.38 167 SER A O 1
ATOM 1380 N N . THR A 1 168 ? -2.332 -10.918 16.121 1.00 76.75 168 THR A N 1
ATOM 1381 C CA . THR A 1 168 ? -3.050 -11.678 15.084 1.00 76.75 168 THR A CA 1
ATOM 1382 C C . THR A 1 168 ? -2.107 -12.249 14.017 1.00 76.75 168 THR A C 1
ATOM 1384 O O . THR A 1 168 ? -2.230 -13.405 13.605 1.00 76.75 168 THR A O 1
ATOM 1387 N N . LEU A 1 169 ? -1.122 -11.461 13.579 1.00 74.62 169 LEU A N 1
ATOM 1388 C CA . LEU A 1 169 ? -0.145 -11.884 12.577 1.00 74.62 169 LEU A CA 1
ATOM 1389 C C . LEU A 1 169 ? 0.850 -12.935 13.102 1.00 74.62 169 LEU A C 1
ATOM 1391 O O . LEU A 1 169 ? 1.299 -13.786 12.327 1.00 74.62 169 LEU A O 1
ATOM 1395 N N . GLU A 1 170 ? 1.202 -12.883 14.386 1.00 67.69 170 GLU A N 1
ATOM 1396 C CA . GLU A 1 170 ? 2.084 -13.858 15.035 1.00 67.69 170 GLU A CA 1
ATOM 1397 C C . GLU A 1 170 ? 1.331 -15.146 15.422 1.00 67.69 170 GLU A C 1
ATOM 1399 O O . GLU A 1 170 ? 1.840 -16.238 15.167 1.00 67.69 170 GLU A O 1
ATOM 1404 N N . PHE A 1 171 ? 0.083 -15.071 15.900 1.00 57.75 171 PHE A N 1
ATOM 1405 C CA . PHE A 1 171 ? -0.755 -16.256 16.149 1.00 57.75 171 PHE A CA 1
ATOM 1406 C C . PHE A 1 171 ? -1.002 -17.062 14.864 1.00 57.75 171 PHE A C 1
ATOM 1408 O O . PHE A 1 171 ? -0.840 -18.284 14.856 1.00 57.75 171 PHE A O 1
ATOM 1415 N N . GLY A 1 172 ? -1.235 -16.389 13.732 1.00 56.25 172 GLY A N 1
ATOM 1416 C CA . GLY A 1 172 ? -1.314 -17.049 12.424 1.00 56.25 172 GLY A CA 1
ATOM 1417 C C . GLY A 1 172 ? -0.003 -17.713 11.962 1.00 56.25 172 GLY A C 1
ATOM 1418 O O . GLY A 1 172 ? -0.029 -18.570 11.073 1.00 56.25 172 GLY A O 1
ATOM 1419 N N . ARG A 1 173 ? 1.157 -17.348 12.533 1.00 54.31 173 ARG A N 1
ATOM 1420 C CA . ARG A 1 173 ? 2.435 -18.057 12.325 1.00 54.31 173 ARG A CA 1
ATOM 1421 C C . ARG A 1 173 ? 2.543 -19.293 13.207 1.00 54.31 173 ARG A C 1
ATOM 1423 O O . ARG A 1 173 ? 2.970 -20.326 12.696 1.00 54.31 173 ARG A O 1
ATOM 1430 N N . VAL A 1 174 ? 2.163 -19.193 14.481 1.00 50.53 174 VAL A N 1
ATOM 1431 C CA . VAL A 1 174 ? 2.226 -20.310 15.437 1.00 50.53 174 VAL A CA 1
ATOM 1432 C C . VAL A 1 174 ? 1.334 -21.458 14.969 1.00 50.53 174 VAL A C 1
ATOM 1434 O O . VAL A 1 174 ? 1.821 -22.576 14.840 1.00 50.53 174 VAL A O 1
ATOM 1437 N N . GLU A 1 175 ? 0.094 -21.186 14.554 1.00 49.97 175 GLU A N 1
ATOM 1438 C CA . GLU A 1 175 ? -0.796 -22.222 14.004 1.00 49.97 175 GLU A CA 1
ATOM 1439 C C . GLU A 1 175 ? -0.242 -22.879 12.730 1.00 49.97 175 GLU A C 1
ATOM 1441 O O . GLU A 1 175 ? -0.378 -24.088 12.532 1.00 49.97 175 GLU A O 1
ATOM 1446 N N . LYS A 1 176 ? 0.415 -22.108 11.853 1.00 52.41 176 LYS A N 1
ATOM 1447 C CA . LYS A 1 176 ? 1.054 -22.652 10.643 1.00 52.41 176 LYS A CA 1
ATOM 1448 C C . LYS A 1 176 ? 2.280 -23.502 10.965 1.00 52.41 176 LYS A C 1
ATOM 1450 O O . LYS A 1 176 ? 2.521 -24.471 10.247 1.00 52.41 176 LYS A O 1
ATOM 1455 N N . MET A 1 177 ? 3.044 -23.159 12.003 1.00 52.28 177 MET A N 1
ATOM 1456 C CA . MET A 1 177 ? 4.161 -23.983 12.468 1.00 52.28 177 MET A CA 1
ATOM 1457 C C . MET A 1 177 ? 3.658 -25.268 13.127 1.00 52.28 177 MET A C 1
ATOM 1459 O O . MET A 1 177 ? 4.145 -26.330 12.756 1.00 52.28 177 MET A O 1
ATOM 1463 N N . SER A 1 178 ? 2.623 -25.205 13.971 1.00 50.84 178 SER A N 1
ATOM 1464 C CA . SER A 1 178 ? 2.003 -26.390 14.582 1.00 50.84 178 SER A CA 1
ATOM 1465 C C . SER A 1 178 ? 1.426 -27.345 13.534 1.00 50.84 178 SER A C 1
ATOM 1467 O O . SER A 1 178 ? 1.778 -28.519 13.524 1.00 50.84 178 SER A O 1
ATOM 1469 N N . ARG A 1 179 ? 0.667 -26.843 12.547 1.00 52.69 179 ARG A N 1
ATOM 1470 C CA . ARG A 1 179 ? 0.134 -27.678 11.450 1.00 52.69 179 ARG A CA 1
ATOM 1471 C C . ARG A 1 179 ? 1.224 -28.260 10.545 1.00 52.69 179 ARG A C 1
ATOM 1473 O O . ARG A 1 179 ? 1.038 -29.319 9.950 1.00 52.69 179 ARG A O 1
ATOM 1480 N N . LYS A 1 180 ? 2.359 -27.567 10.390 1.00 53.81 180 LYS A N 1
ATOM 1481 C CA . LYS A 1 180 ? 3.515 -28.078 9.636 1.00 53.81 180 LYS A CA 1
ATOM 1482 C C . LYS A 1 180 ? 4.261 -29.156 10.431 1.00 53.81 180 LYS A C 1
ATOM 1484 O O . LYS A 1 180 ? 4.660 -30.148 9.832 1.00 53.81 180 LYS A O 1
ATOM 1489 N N . GLN A 1 181 ? 4.388 -28.988 11.748 1.00 50.31 181 GLN A N 1
ATOM 1490 C CA . GLN A 1 181 ? 4.952 -29.978 12.669 1.00 50.31 181 GLN A CA 1
ATOM 1491 C C . GLN A 1 181 ? 4.090 -31.250 12.705 1.00 50.31 181 GLN A C 1
ATOM 1493 O O . GLN A 1 181 ? 4.617 -32.345 12.562 1.00 50.31 181 GLN A O 1
ATOM 1498 N N . GLU A 1 182 ? 2.765 -31.112 12.793 1.00 53.34 182 GLU A N 1
ATOM 1499 C CA . GLU A 1 182 ? 1.812 -32.231 12.767 1.00 53.34 182 GLU A CA 1
ATOM 1500 C C . GLU A 1 182 ? 1.844 -32.994 11.438 1.00 53.34 182 GLU A C 1
ATOM 1502 O O . GLU A 1 182 ? 1.877 -34.221 11.436 1.00 53.34 182 GLU A O 1
ATOM 1507 N N . LYS A 1 183 ? 1.912 -32.294 10.296 1.00 56.59 183 LYS A N 1
ATOM 1508 C CA . LYS A 1 183 ? 2.076 -32.946 8.984 1.00 56.59 183 LYS A CA 1
ATOM 1509 C C . LYS A 1 183 ? 3.415 -33.672 8.846 1.00 56.59 183 LYS A C 1
ATOM 1511 O O . LYS A 1 183 ? 3.458 -34.745 8.255 1.00 56.59 183 LYS A O 1
ATOM 1516 N N . MET A 1 184 ? 4.492 -33.103 9.385 1.00 51.06 184 MET A N 1
ATOM 1517 C CA . MET A 1 184 ? 5.819 -33.720 9.363 1.00 51.06 184 MET A CA 1
ATOM 1518 C C . MET A 1 184 ? 5.867 -34.957 10.272 1.00 51.06 184 MET A C 1
ATOM 1520 O O . MET A 1 184 ? 6.355 -35.997 9.849 1.00 51.06 184 MET A O 1
ATOM 1524 N N . ASN A 1 185 ? 5.252 -34.893 11.455 1.00 55.94 185 ASN A N 1
ATOM 1525 C CA . ASN A 1 185 ? 5.112 -36.033 12.364 1.00 55.94 185 ASN A CA 1
ATOM 1526 C C . ASN A 1 185 ? 4.189 -37.126 11.788 1.00 55.94 185 ASN A C 1
ATOM 1528 O O . ASN A 1 185 ? 4.468 -38.310 11.950 1.00 55.94 185 ASN A O 1
ATOM 1532 N N . GLY A 1 186 ? 3.134 -36.754 11.055 1.00 51.97 186 GLY A N 1
ATOM 1533 C CA . GLY A 1 186 ? 2.266 -37.698 10.340 1.00 51.97 186 GLY A CA 1
ATOM 1534 C C . GLY A 1 186 ? 2.947 -38.389 9.151 1.00 51.97 186 GLY A C 1
ATOM 1535 O O . GLY A 1 186 ? 2.699 -39.564 8.902 1.00 51.97 186 GLY A O 1
ATOM 1536 N N . MET A 1 187 ? 3.850 -37.701 8.442 1.00 52.09 187 MET A N 1
ATOM 1537 C CA . MET A 1 187 ? 4.667 -38.306 7.376 1.00 52.09 187 MET A CA 1
ATOM 1538 C C . MET A 1 1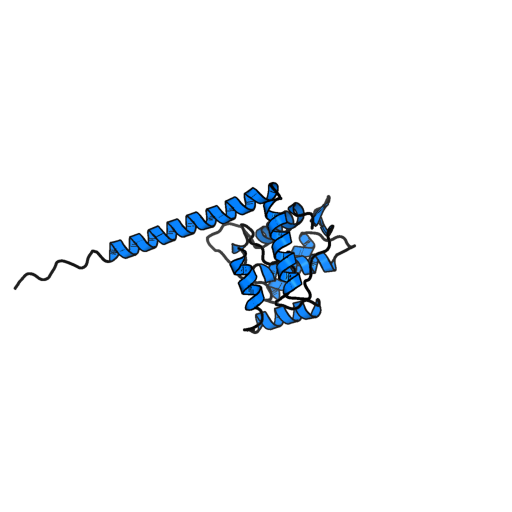87 ? 5.773 -39.219 7.922 1.00 52.09 187 MET A C 1
ATOM 1540 O O . MET A 1 187 ? 6.107 -40.205 7.274 1.00 52.09 187 MET A O 1
ATOM 1544 N N . VAL A 1 188 ? 6.309 -38.938 9.114 1.00 51.81 188 VAL A N 1
ATOM 1545 C CA . VAL A 1 188 ? 7.277 -39.823 9.785 1.00 51.81 188 VAL A CA 1
ATOM 1546 C C . VAL A 1 188 ? 6.590 -41.085 10.329 1.00 51.81 188 VAL A C 1
ATOM 1548 O O . VAL A 1 188 ? 7.131 -42.175 10.172 1.00 51.81 188 VAL A O 1
ATOM 1551 N N . ASN A 1 189 ? 5.365 -40.982 10.860 1.00 47.56 189 ASN A N 1
ATOM 1552 C CA . ASN A 1 189 ? 4.610 -42.149 11.343 1.00 47.56 189 ASN A CA 1
ATOM 1553 C C . ASN A 1 189 ? 4.094 -43.074 10.228 1.00 47.56 189 ASN A C 1
ATOM 1555 O O . ASN A 1 189 ? 3.943 -44.269 10.466 1.00 47.56 189 ASN A O 1
ATOM 1559 N N . ASN A 1 190 ? 3.876 -42.570 9.010 1.00 44.03 190 ASN A N 1
ATOM 1560 C CA . ASN A 1 190 ? 3.479 -43.412 7.874 1.00 44.03 190 ASN A CA 1
ATOM 1561 C C . ASN A 1 190 ? 4.654 -44.150 7.206 1.00 44.03 190 ASN A C 1
ATOM 1563 O O . ASN A 1 190 ? 4.417 -45.032 6.386 1.00 44.03 190 ASN A O 1
ATOM 1567 N N . ASN A 1 191 ? 5.900 -43.843 7.579 1.00 44.56 191 ASN A N 1
ATOM 1568 C CA . ASN A 1 191 ? 7.092 -44.555 7.106 1.00 44.56 191 ASN A CA 1
ATOM 1569 C C . ASN A 1 191 ? 7.620 -45.589 8.122 1.00 44.56 191 ASN A C 1
ATOM 1571 O O . ASN A 1 191 ? 8.674 -46.171 7.897 1.00 44.56 191 ASN A O 1
ATOM 1575 N N . SER A 1 192 ? 6.890 -45.848 9.215 1.00 43.88 192 SER A N 1
ATOM 1576 C CA . SER A 1 192 ? 7.220 -46.885 10.211 1.00 43.88 192 SER A CA 1
ATOM 1577 C C . SER A 1 192 ? 6.380 -48.166 10.053 1.00 43.88 192 SER A C 1
ATOM 1579 O O . SER A 1 192 ? 6.289 -48.966 10.982 1.00 43.88 192 SER A O 1
ATOM 1581 N N . CYS A 1 193 ? 5.751 -48.371 8.893 1.00 38.72 193 CYS A N 1
ATOM 1582 C CA . CYS A 1 193 ? 4.997 -49.587 8.577 1.00 38.72 193 CYS A CA 1
ATOM 1583 C C . CYS A 1 193 ? 5.444 -50.183 7.231 1.00 38.72 193 CYS A C 1
ATOM 1585 O O . CYS A 1 193 ? 4.632 -50.479 6.365 1.00 38.72 193 CYS A O 1
ATOM 1587 N N . ILE A 1 194 ? 6.759 -50.312 7.040 1.00 42.31 194 ILE A N 1
ATOM 1588 C CA . ILE A 1 194 ? 7.362 -51.327 6.167 1.00 42.31 194 ILE A CA 1
ATOM 1589 C C . ILE A 1 194 ? 8.568 -51.858 6.933 1.00 42.31 194 ILE A C 1
ATOM 1591 O O . ILE A 1 194 ? 9.690 -51.437 6.709 1.00 42.31 194 ILE A O 1
ATOM 1595 N N . ASP A 1 195 ? 8.306 -52.721 7.900 1.00 43.62 195 ASP A N 1
ATOM 1596 C CA . ASP A 1 195 ? 9.246 -53.729 8.370 1.00 43.62 195 ASP A CA 1
ATOM 1597 C C . ASP A 1 195 ? 8.381 -54.856 8.935 1.00 43.62 195 ASP A C 1
ATOM 1599 O O . ASP A 1 195 ? 7.354 -54.590 9.554 1.00 43.62 195 ASP A O 1
ATOM 1603 N N . TYR A 1 196 ? 8.782 -56.097 8.672 1.00 40.00 196 TYR A N 1
ATOM 1604 C CA . TYR A 1 196 ? 8.044 -57.356 8.859 1.00 40.00 196 TYR A CA 1
ATOM 1605 C C . TYR A 1 196 ? 7.088 -57.724 7.718 1.00 40.00 196 TYR A C 1
ATOM 1607 O O . TYR A 1 196 ? 5.898 -57.445 7.775 1.00 40.00 196 TYR A O 1
ATOM 1615 N N . LEU A 1 197 ? 7.631 -58.412 6.703 1.00 37.44 197 LEU A N 1
ATOM 1616 C CA . LEU A 1 197 ? 7.104 -59.682 6.167 1.00 37.44 197 LEU A CA 1
ATOM 1617 C C . LEU A 1 197 ? 8.049 -60.225 5.071 1.00 37.44 197 LEU A C 1
ATOM 1619 O O . LEU A 1 197 ? 7.750 -60.178 3.886 1.00 37.44 197 LEU A O 1
ATOM 1623 N N . TYR A 1 198 ? 9.206 -60.746 5.487 1.00 35.50 198 TYR A N 1
ATOM 1624 C CA . TYR A 1 198 ? 9.902 -61.825 4.772 1.00 35.50 198 TYR A CA 1
ATOM 1625 C C . TYR A 1 198 ? 10.493 -62.777 5.813 1.00 35.50 198 TYR A C 1
ATOM 1627 O O . TYR A 1 198 ? 11.636 -62.653 6.251 1.00 35.50 198 TYR A O 1
ATOM 1635 N N . LYS A 1 199 ? 9.650 -63.703 6.261 1.00 37.59 199 LYS A N 1
ATOM 1636 C CA . LYS A 1 199 ? 10.052 -64.969 6.865 1.00 37.59 199 LYS A CA 1
ATOM 1637 C C . LYS A 1 199 ? 8.993 -65.986 6.468 1.00 37.59 199 LYS A C 1
ATOM 1639 O O . LYS A 1 199 ? 7.897 -65.931 7.007 1.00 37.59 199 LYS A O 1
ATOM 1644 N N . GLU A 1 200 ? 9.347 -66.785 5.472 1.00 33.12 200 GLU A N 1
ATOM 1645 C CA . GLU A 1 200 ? 8.913 -68.151 5.143 1.00 33.12 200 GLU A CA 1
ATOM 1646 C C . GLU A 1 200 ? 9.167 -68.335 3.644 1.00 33.12 200 GLU A C 1
ATOM 1648 O O . GLU A 1 200 ? 8.504 -67.714 2.819 1.00 33.12 200 GLU A O 1
ATOM 1653 N N . GLU A 1 201 ? 10.275 -68.990 3.297 1.00 34.25 201 GLU A N 1
ATOM 1654 C CA . GLU A 1 201 ? 10.348 -70.426 2.981 1.00 34.25 201 GLU A CA 1
ATOM 1655 C C . GLU A 1 201 ? 11.795 -70.914 3.167 1.00 34.25 201 GLU A C 1
ATOM 1657 O O . GLU A 1 201 ? 12.729 -70.121 2.895 1.00 34.25 201 GLU A O 1
#

pLDDT: mean 81.71, std 16.68, range [33.12, 97.06]

Radius of gyration: 21.3 Å; chains: 1; bounding box: 40×89×40 Å